Protein AF-0000000079573459 (afdb_homodimer)

Structure (mmCIF, N/CA/C/O backbone):
data_AF-0000000079573459-model_v1
#
loop_
_entity.id
_entity.type
_entity.pdbx_description
1 polymer 'TetR family transcriptional regulator'
#
loop_
_atom_site.group_PDB
_atom_site.id
_atom_site.type_symbol
_atom_site.label_atom_id
_atom_site.label_alt_id
_atom_site.label_comp_id
_atom_site.label_asym_id
_atom_site.label_entity_id
_atom_site.label_seq_id
_atom_site.pdbx_PDB_ins_code
_atom_site.Cartn_x
_atom_site.Cartn_y
_atom_site.Cartn_z
_atom_site.occupancy
_atom_site.B_iso_or_equiv
_atom_site.auth_seq_id
_atom_site.auth_comp_id
_atom_site.auth_asym_i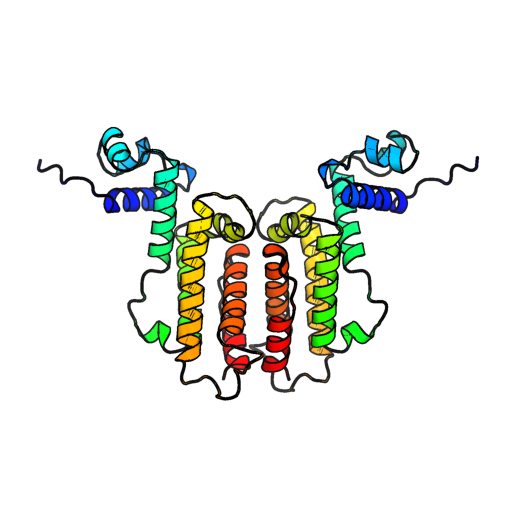d
_atom_site.auth_atom_id
_atom_site.pdbx_PDB_model_num
ATOM 1 N N . MET A 1 1 ? 46.469 23.203 9.352 1 36.47 1 MET A N 1
ATOM 2 C CA . MET A 1 1 ? 45.219 22.469 9.469 1 36.47 1 MET A CA 1
ATOM 3 C C . MET A 1 1 ? 44.562 22.281 8.102 1 36.47 1 MET A C 1
ATOM 5 O O . MET A 1 1 ? 44.125 23.25 7.488 1 36.47 1 MET A O 1
ATOM 9 N N . ASN A 1 2 ? 45.031 21.531 7.156 1 40.34 2 ASN A N 1
ATOM 10 C CA . ASN A 1 2 ? 44.562 21.297 5.793 1 40.34 2 ASN A CA 1
ATOM 11 C C . ASN A 1 2 ? 43.062 21.094 5.734 1 40.34 2 ASN A C 1
ATOM 13 O O . ASN A 1 2 ? 42.562 20.078 6.223 1 40.34 2 ASN A O 1
ATOM 17 N N . HIS A 1 3 ? 42.125 21.922 6.125 1 48.84 3 HIS A N 1
ATOM 18 C CA . HIS A 1 3 ? 40.688 21.938 6.188 1 48.84 3 HIS A CA 1
ATOM 19 C C . HIS A 1 3 ? 40.062 21.219 4.988 1 48.84 3 HIS A C 1
ATOM 21 O O . HIS A 1 3 ? 40.156 21.703 3.857 1 48.84 3 HIS A O 1
ATOM 27 N N . LEU A 1 4 ? 40.281 20.016 4.73 1 55.62 4 LEU A N 1
ATOM 28 C CA . LEU A 1 4 ? 39.812 19.188 3.613 1 55.62 4 LEU A CA 1
ATOM 29 C C . LEU A 1 4 ? 38.406 19.547 3.213 1 55.62 4 LEU A C 1
ATOM 31 O O . LEU A 1 4 ? 37.531 19.75 4.074 1 55.62 4 LEU A O 1
ATOM 35 N N . ALA A 1 5 ? 38.219 20.312 2.059 1 73.31 5 ALA A N 1
ATOM 36 C CA . ALA A 1 5 ? 36.969 20.828 1.439 1 73.31 5 ALA A CA 1
ATOM 37 C C . ALA A 1 5 ? 35.844 19.812 1.566 1 73.31 5 ALA A C 1
ATOM 39 O O . ALA A 1 5 ? 36.031 18.625 1.351 1 73.31 5 ALA A O 1
ATOM 40 N N . THR A 1 6 ? 34.844 20.188 2.371 1 87.19 6 THR A N 1
ATOM 41 C CA . THR A 1 6 ? 33.625 19.375 2.463 1 87.19 6 THR A CA 1
ATOM 42 C C . THR A 1 6 ? 33.094 19.031 1.073 1 87.19 6 THR A C 1
ATOM 44 O O . THR A 1 6 ? 33.25 19.828 0.138 1 87.19 6 THR A O 1
ATOM 47 N N . SER A 1 7 ? 32.812 17.859 0.933 1 93.94 7 SER A N 1
ATOM 48 C CA . SER A 1 7 ? 32.188 17.422 -0.319 1 93.94 7 SER A CA 1
ATOM 49 C C . SER A 1 7 ? 30.672 17.25 -0.172 1 93.94 7 SER A C 1
ATOM 51 O O . SER A 1 7 ? 30.156 17.281 0.943 1 93.94 7 SER A O 1
ATOM 53 N N . LYS A 1 8 ? 30.078 17.125 -1.318 1 95.88 8 LYS A N 1
ATOM 54 C CA . LYS A 1 8 ? 28.641 16.859 -1.312 1 95.88 8 LYS A CA 1
ATOM 55 C C . LYS A 1 8 ? 28.344 15.562 -0.561 1 95.88 8 LYS A C 1
ATOM 57 O O . LYS A 1 8 ? 27.359 15.492 0.189 1 95.88 8 LYS A O 1
ATOM 62 N N . GLU A 1 9 ? 29.188 14.602 -0.739 1 96 9 GLU A N 1
ATOM 63 C CA . GLU A 1 9 ? 28.984 13.32 -0.071 1 96 9 GLU A CA 1
ATOM 64 C C . GLU A 1 9 ? 29.156 13.453 1.44 1 96 9 GLU A C 1
ATOM 66 O O . GLU A 1 9 ? 28.438 12.805 2.209 1 96 9 GLU A O 1
ATOM 71 N N . ASP A 1 10 ? 30 14.281 1.871 1 97 10 ASP A N 1
ATOM 72 C CA . ASP A 1 10 ? 30.172 14.523 3.301 1 97 10 ASP A CA 1
ATOM 73 C C . ASP A 1 10 ? 28.906 15.117 3.908 1 97 10 ASP A C 1
ATOM 75 O O . ASP A 1 10 ? 28.5 14.734 5.008 1 97 10 ASP A O 1
ATOM 79 N N . ILE A 1 11 ? 28.375 16 3.154 1 97.94 11 ILE A N 1
ATOM 80 C CA . ILE A 1 11 ? 27.172 16.688 3.607 1 97.94 11 ILE A CA 1
ATOM 81 C C . ILE A 1 11 ? 26.016 15.688 3.705 1 97.94 11 ILE A C 1
ATOM 83 O O . ILE A 1 11 ? 25.297 15.672 4.703 1 97.94 11 ILE A O 1
ATOM 87 N N . LEU A 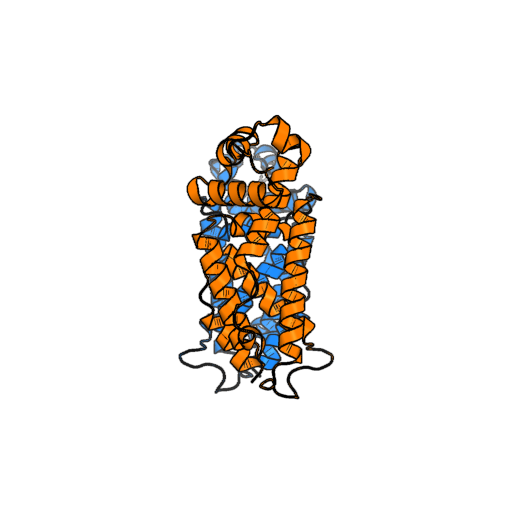1 12 ? 25.953 14.844 2.77 1 97.5 12 LEU A N 1
ATOM 88 C CA . LEU A 1 12 ? 24.875 13.852 2.75 1 97.5 12 LEU A CA 1
ATOM 89 C C . LEU A 1 12 ? 25.078 12.82 3.852 1 97.5 12 LEU A C 1
ATOM 91 O O . LEU A 1 12 ? 24.109 12.414 4.508 1 97.5 12 LEU A O 1
ATOM 95 N N . ALA A 1 13 ? 26.312 12.43 4.062 1 97.62 13 ALA A N 1
ATOM 96 C CA . ALA A 1 13 ? 26.609 11.484 5.137 1 97.62 13 ALA A CA 1
ATOM 97 C C . ALA A 1 13 ? 26.25 12.07 6.496 1 97.62 13 ALA A C 1
ATOM 99 O O . ALA A 1 13 ? 25.656 11.391 7.336 1 97.62 13 ALA A O 1
ATOM 100 N N . ALA A 1 14 ? 26.578 13.32 6.629 1 98.06 14 ALA A N 1
ATOM 101 C CA . ALA A 1 14 ? 26.234 14.008 7.867 1 98.06 14 ALA A CA 1
ATOM 102 C C . ALA A 1 14 ? 24.719 14.078 8.062 1 98.06 14 ALA A C 1
ATOM 104 O O . ALA A 1 14 ? 24.219 13.867 9.172 1 98.06 14 ALA A O 1
ATOM 105 N N . SER A 1 15 ? 24.062 14.375 7.012 1 97.88 15 SER A N 1
ATOM 106 C CA . SER A 1 15 ? 22.609 14.445 7.059 1 97.88 15 SER A CA 1
ATOM 107 C C . SER A 1 15 ? 22 13.102 7.438 1 97.88 15 SER A C 1
ATOM 109 O O . SER A 1 15 ? 21.109 13.039 8.297 1 97.88 15 SER A O 1
ATOM 111 N N . ARG A 1 16 ? 22.438 12.016 6.832 1 97.31 16 ARG A N 1
ATOM 112 C CA . ARG A 1 16 ? 21.953 10.68 7.148 1 97.31 16 ARG A CA 1
ATOM 113 C C . ARG A 1 16 ? 22.219 10.328 8.609 1 97.31 16 ARG A C 1
ATOM 115 O O . ARG A 1 16 ? 21.359 9.773 9.289 1 97.31 16 ARG A O 1
ATOM 122 N N . ASP A 1 17 ? 23.375 10.719 9.07 1 97.62 17 ASP A N 1
ATOM 123 C CA . ASP A 1 17 ? 23.75 10.438 10.461 1 97.62 17 ASP A CA 1
ATOM 124 C C . ASP A 1 17 ? 22.828 11.164 11.43 1 97.62 17 ASP A C 1
ATOM 126 O O . ASP A 1 17 ? 22.406 10.586 12.438 1 97.62 17 ASP A O 1
ATOM 130 N N . LEU A 1 18 ? 22.578 12.398 11.109 1 97.5 18 LEU A N 1
ATOM 131 C CA . LEU A 1 18 ? 21.672 13.18 11.945 1 97.5 18 LEU A CA 1
ATOM 132 C C . LEU A 1 18 ? 20.297 12.516 12.023 1 97.5 18 LEU A C 1
ATOM 134 O O . LEU A 1 18 ? 19.703 12.445 13.094 1 97.5 18 LEU A O 1
ATOM 138 N N . ILE A 1 19 ? 19.875 11.984 10.961 1 95.88 19 ILE A N 1
ATOM 139 C CA . ILE A 1 19 ? 18.562 11.352 10.914 1 95.88 19 ILE A CA 1
ATOM 140 C C . ILE A 1 19 ? 18.594 10.039 11.695 1 95.88 19 ILE A C 1
ATOM 142 O O . ILE A 1 19 ? 17.672 9.75 12.469 1 95.88 19 ILE A O 1
ATOM 146 N N . LYS A 1 20 ? 19.641 9.281 11.531 1 96.31 20 LYS A N 1
ATOM 147 C CA . LYS A 1 20 ? 19.781 8.016 12.242 1 96.31 20 LYS A CA 1
ATOM 148 C C . LYS A 1 20 ? 19.75 8.219 13.75 1 96.31 20 LYS A C 1
ATOM 150 O O . LYS A 1 20 ? 19.141 7.438 14.477 1 96.31 20 LYS A O 1
ATOM 155 N N . GLU A 1 21 ? 20.312 9.32 14.117 1 95.69 21 GLU A N 1
ATOM 156 C CA . GLU A 1 21 ? 20.547 9.555 15.539 1 95.69 21 GLU A CA 1
ATOM 157 C C . GLU A 1 21 ? 19.359 10.266 16.188 1 95.69 21 GLU A C 1
ATOM 159 O O . GLU A 1 21 ? 19 9.977 17.328 1 95.69 21 GLU A O 1
ATOM 164 N N . ASN A 1 22 ? 18.734 11.266 15.367 1 94.38 22 ASN A N 1
ATOM 165 C CA . ASN A 1 22 ? 17.797 12.164 16.047 1 94.38 22 ASN A CA 1
ATOM 166 C C . ASN A 1 22 ? 16.5 12.32 15.242 1 94.38 22 ASN A C 1
ATOM 168 O O . ASN A 1 22 ? 15.648 13.133 15.594 1 94.38 22 ASN A O 1
ATOM 172 N N . GLY A 1 23 ? 16.453 11.594 14.211 1 91.88 23 GLY A N 1
ATOM 173 C CA . GLY A 1 23 ? 15.234 11.672 13.422 1 91.88 23 GLY A CA 1
ATOM 174 C C . GLY A 1 23 ? 15.266 12.781 12.391 1 91.88 23 GLY A C 1
ATOM 175 O O . GLY A 1 23 ? 16.25 13.508 12.273 1 91.88 23 GLY A O 1
ATOM 176 N N . TRP A 1 24 ? 14.18 12.969 11.711 1 87.94 24 TRP A N 1
ATOM 177 C CA . TRP A 1 24 ? 14.086 13.844 10.547 1 87.94 24 TRP A CA 1
ATOM 178 C C . TRP A 1 24 ? 14.188 15.312 10.953 1 87.94 24 TRP A C 1
ATOM 180 O O . TRP A 1 24 ? 14.719 16.141 10.203 1 87.94 24 TRP A O 1
ATOM 190 N N . ALA A 1 25 ? 13.695 15.602 12.047 1 89 25 ALA A N 1
ATOM 191 C CA . ALA A 1 25 ? 13.648 16.984 12.5 1 89 25 ALA A CA 1
ATOM 192 C C . ALA A 1 25 ? 15.047 17.516 12.82 1 89 25 ALA A C 1
ATOM 194 O O . ALA A 1 25 ? 15.25 18.719 12.953 1 89 25 ALA A O 1
ATOM 195 N N . ALA A 1 26 ? 15.938 16.656 12.844 1 93.88 26 ALA A N 1
ATOM 196 C CA . ALA A 1 26 ? 17.281 17.016 13.258 1 93.88 26 ALA A CA 1
ATOM 197 C C . ALA A 1 26 ? 18.062 17.656 12.102 1 93.88 26 ALA A C 1
ATOM 199 O O . ALA A 1 26 ? 19.109 18.25 12.312 1 93.88 26 ALA A O 1
ATOM 200 N N . VAL A 1 27 ? 17.547 17.5 10.922 1 95.44 27 VAL A N 1
ATOM 201 C CA . VAL A 1 27 ? 18.297 17.984 9.766 1 95.44 27 VAL A CA 1
ATOM 202 C C . VAL A 1 27 ? 17.984 19.469 9.547 1 95.44 27 VAL A C 1
ATOM 204 O O . VAL A 1 27 ? 16.828 19.844 9.328 1 95.44 27 VAL A O 1
ATOM 207 N N . SER A 1 28 ? 18.953 20.266 9.648 1 96.69 28 SER A N 1
ATOM 208 C CA . SER A 1 28 ? 18.969 21.688 9.312 1 96.69 28 SER A CA 1
ATOM 209 C C . SER A 1 28 ? 20.312 22.109 8.734 1 96.69 28 SER A C 1
ATOM 211 O O . SER A 1 28 ? 21.312 21.406 8.891 1 96.69 28 SER A O 1
ATOM 213 N N . ILE A 1 29 ? 20.234 23.219 8.086 1 97.38 29 ILE A N 1
ATOM 214 C CA . ILE A 1 29 ? 21.484 23.719 7.508 1 97.38 29 ILE A CA 1
ATOM 215 C C . ILE A 1 29 ? 22.516 23.922 8.609 1 97.38 29 ILE A C 1
ATOM 217 O O . ILE A 1 29 ? 23.656 23.484 8.477 1 97.38 29 ILE A O 1
ATOM 221 N N . ARG A 1 30 ? 22.109 24.469 9.719 1 97.31 30 ARG A N 1
ATOM 222 C CA . ARG A 1 30 ? 23.031 24.734 10.828 1 97.31 30 ARG A CA 1
ATOM 223 C C . ARG A 1 30 ? 23.547 23.422 11.43 1 97.31 30 ARG A C 1
ATOM 225 O O . ARG A 1 30 ? 24.734 23.297 11.703 1 97.31 30 ARG A O 1
ATOM 232 N N . ALA A 1 31 ? 22.703 22.469 11.625 1 98 31 ALA A N 1
ATOM 233 C CA . ALA A 1 31 ? 23.094 21.188 12.234 1 98 31 ALA A CA 1
ATOM 234 C C . ALA A 1 31 ? 24.062 20.422 11.336 1 98 31 ALA A C 1
ATOM 236 O O . ALA A 1 31 ? 25.047 19.859 11.82 1 98 31 ALA A O 1
ATOM 237 N N . VAL A 1 32 ? 23.766 20.438 10.055 1 98.19 32 VAL A N 1
ATOM 238 C CA . VAL A 1 32 ? 24.594 19.734 9.094 1 98.19 32 VAL A CA 1
ATOM 239 C C . VAL A 1 32 ? 25.969 20.406 9 1 98.19 32 VAL A C 1
ATOM 241 O O . VAL A 1 32 ? 27 19.734 8.984 1 98.19 32 VAL A O 1
ATOM 244 N N . ALA A 1 33 ? 25.938 21.734 8.945 1 97.81 33 ALA A N 1
ATOM 245 C CA . ALA A 1 33 ? 27.188 22.5 8.914 1 97.81 33 ALA A CA 1
ATOM 246 C C . ALA A 1 33 ? 28.047 22.172 10.125 1 97.81 33 ALA A C 1
ATOM 248 O O . ALA A 1 33 ? 29.25 21.922 9.984 1 97.81 33 ALA A O 1
ATOM 249 N N . SER A 1 34 ? 27.406 22.172 11.266 1 97.75 34 SER A N 1
ATOM 250 C CA . SER A 1 34 ? 28.109 21.859 12.508 1 97.75 34 SER A CA 1
ATOM 251 C C . SER A 1 34 ? 28.703 20.453 12.477 1 97.75 34 SER A C 1
ATOM 253 O O . SER A 1 34 ? 29.859 20.266 12.836 1 97.75 34 SER A O 1
ATOM 255 N N . ARG A 1 35 ? 27.953 19.516 11.945 1 97.06 35 ARG A N 1
ATOM 256 C CA . ARG A 1 35 ? 28.406 18.125 11.875 1 97.06 35 ARG A CA 1
ATOM 257 C C . ARG A 1 35 ? 29.594 17.984 10.93 1 97.06 35 ARG A C 1
ATOM 259 O O . ARG A 1 35 ? 30.484 17.156 11.164 1 97.06 35 ARG A O 1
ATOM 266 N N . CYS A 1 36 ? 29.594 18.781 9.938 1 97.25 36 CYS A N 1
ATOM 267 C CA . CYS A 1 36 ? 30.656 18.75 8.938 1 97.25 36 CYS A CA 1
ATOM 268 C C . CYS A 1 36 ? 31.812 19.641 9.352 1 97.25 36 CYS A C 1
ATOM 270 O O . CYS A 1 36 ? 32.844 19.703 8.672 1 97.25 36 CYS A O 1
ATOM 272 N N . SER A 1 37 ? 31.609 20.484 10.422 1 97.31 37 SER A N 1
ATOM 273 C CA . SER A 1 37 ? 32.594 21.438 10.883 1 97.31 37 SER A CA 1
ATOM 274 C C . SE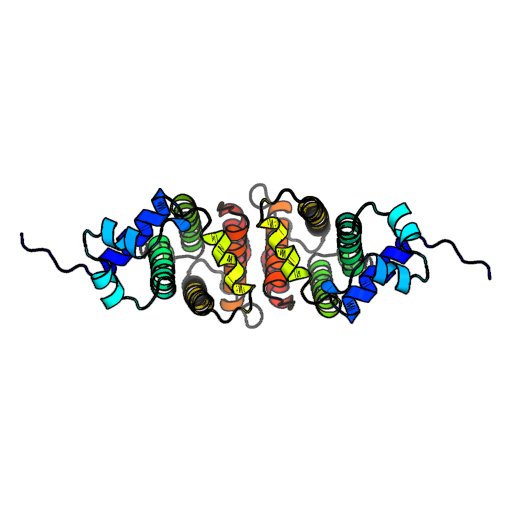R A 1 37 ? 32.906 22.484 9.82 1 97.31 37 SER A C 1
ATOM 276 O O . SER A 1 37 ? 34.062 22.797 9.531 1 97.31 37 SER A O 1
ATOM 278 N N . VAL A 1 38 ? 31.859 22.922 9.227 1 97 38 VAL A N 1
ATOM 279 C CA . VAL A 1 38 ? 31.938 24.016 8.25 1 97 38 VAL A CA 1
ATOM 280 C C . VAL A 1 38 ? 30.891 25.078 8.57 1 97 38 VAL A C 1
ATOM 282 O O . VAL A 1 38 ? 30.047 24.891 9.453 1 97 38 VAL A O 1
ATOM 285 N N . SER A 1 39 ? 30.969 26.203 7.879 1 96.12 39 SER A N 1
ATOM 286 C CA . SER A 1 39 ? 30 27.266 8.062 1 96.12 39 SER A CA 1
ATOM 287 C C . SER A 1 39 ? 28.703 26.953 7.32 1 96.12 39 SER A C 1
ATOM 289 O O . SER A 1 39 ? 28.703 26.188 6.352 1 96.12 39 SER A O 1
ATOM 291 N N . ALA A 1 40 ? 27.641 27.547 7.738 1 96.12 40 ALA A N 1
ATOM 292 C CA . ALA A 1 40 ? 26.375 27.422 7.02 1 96.12 40 ALA A CA 1
ATOM 293 C C . ALA A 1 40 ? 26.516 27.875 5.574 1 96.12 40 ALA A C 1
ATOM 295 O O . ALA A 1 40 ? 25.875 27.328 4.672 1 96.12 40 ALA A O 1
ATOM 296 N N . GLY A 1 41 ? 27.297 28.938 5.406 1 95.75 41 GLY A N 1
ATOM 297 C CA . GLY A 1 41 ? 27.547 29.453 4.07 1 95.75 41 GLY A CA 1
ATOM 298 C C . GLY A 1 41 ? 28.109 28.406 3.123 1 95.75 41 GLY A C 1
ATOM 299 O O . GLY A 1 41 ? 27.734 28.375 1.947 1 95.75 41 GLY A O 1
ATOM 300 N N . THR A 1 42 ? 28.922 27.594 3.656 1 96.06 42 THR A N 1
ATOM 301 C CA . THR A 1 42 ? 29.5 26.516 2.869 1 96.06 42 THR A CA 1
ATOM 302 C C . THR A 1 42 ? 28.422 25.547 2.377 1 96.06 42 THR A C 1
ATOM 304 O O . THR A 1 42 ? 28.453 25.109 1.229 1 96.06 42 THR A O 1
ATOM 307 N N . ILE A 1 43 ? 27.406 25.172 3.189 1 97.5 43 ILE A N 1
ATOM 308 C CA . ILE A 1 43 ? 26.312 24.281 2.797 1 97.5 43 ILE A CA 1
ATOM 309 C C . ILE A 1 43 ? 25.5 24.938 1.692 1 97.5 43 ILE A C 1
ATOM 311 O O . ILE A 1 43 ? 25.078 24.281 0.739 1 97.5 43 ILE A O 1
ATOM 315 N N . TYR A 1 44 ? 25.375 26.234 1.762 1 96.12 44 TYR A N 1
ATOM 316 C CA . TYR A 1 44 ? 24.547 26.969 0.809 1 96.12 44 TYR A CA 1
ATOM 317 C C . TYR A 1 44 ? 25.25 27.062 -0.548 1 96.12 44 TYR A C 1
ATOM 319 O O . TYR A 1 44 ? 24.609 27.375 -1.557 1 96.12 44 TYR A O 1
ATOM 327 N N . ASN A 1 45 ? 26.547 26.859 -0.523 1 95.75 45 ASN A N 1
ATOM 328 C CA . ASN A 1 45 ? 27.234 26.734 -1.801 1 95.75 45 ASN A CA 1
ATOM 329 C C . ASN A 1 45 ? 26.75 25.516 -2.582 1 95.75 45 ASN A C 1
ATOM 331 O O . ASN A 1 45 ? 26.859 25.484 -3.809 1 95.75 45 ASN A O 1
ATOM 335 N N . TYR A 1 46 ? 26.203 24.531 -1.896 1 96.5 46 TYR A N 1
ATOM 336 C CA . TYR A 1 46 ? 25.781 23.281 -2.521 1 96.5 46 TYR A CA 1
ATOM 337 C C . TYR A 1 46 ? 24.266 23.219 -2.648 1 96.5 46 TYR A C 1
ATOM 339 O O . TYR A 1 46 ? 23.734 22.625 -3.59 1 96.5 46 TYR A O 1
ATOM 347 N N . TYR A 1 47 ? 23.609 23.828 -1.63 1 95.94 47 TYR A N 1
ATOM 348 C CA . TYR A 1 47 ? 22.156 23.75 -1.57 1 95.94 47 TYR A CA 1
ATOM 349 C C . TYR A 1 47 ? 21.531 25.109 -1.344 1 95.94 47 TYR A C 1
ATOM 351 O O . TYR A 1 47 ? 21.891 25.812 -0.395 1 95.94 47 TYR A O 1
ATOM 359 N N . GLU A 1 48 ? 20.5 25.375 -2.131 1 94.94 48 GLU A N 1
ATOM 360 C CA . GLU A 1 48 ? 19.859 26.688 -2.076 1 94.94 48 GLU A CA 1
ATOM 361 C C . GLU A 1 48 ? 18.906 26.781 -0.896 1 94.94 48 GLU A C 1
ATOM 363 O O . GLU A 1 48 ? 18.547 27.891 -0.463 1 94.94 48 GLU A O 1
ATOM 368 N N . SER A 1 49 ? 18.422 25.578 -0.468 1 93.94 49 SER A N 1
ATOM 369 C CA . SER A 1 49 ? 17.422 25.547 0.604 1 93.94 49 SE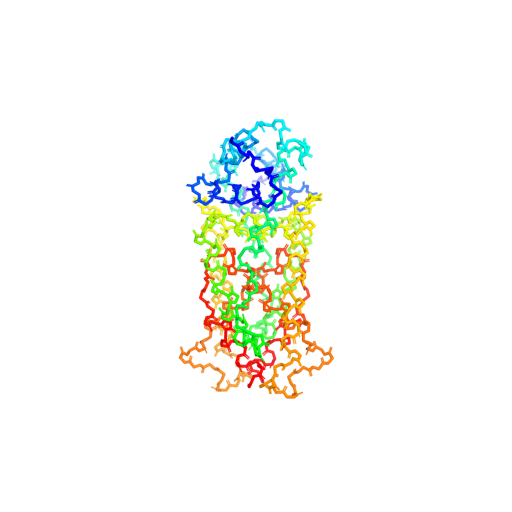R A CA 1
ATOM 370 C C . SER A 1 49 ? 17.5 24.25 1.39 1 93.94 49 SER A C 1
ATOM 372 O O . SER A 1 49 ? 18.125 23.281 0.947 1 93.94 49 SER A O 1
ATOM 374 N N . LYS A 1 50 ? 16.859 24.219 2.48 1 93.38 50 LYS A N 1
ATOM 375 C CA . LYS A 1 50 ? 16.734 22.984 3.266 1 93.38 50 LYS A CA 1
ATOM 376 C C . LYS A 1 50 ? 16 21.906 2.477 1 93.38 50 LYS A C 1
ATOM 378 O O . LYS A 1 50 ? 16.359 20.719 2.57 1 93.38 50 LYS A O 1
ATOM 383 N N . ALA A 1 51 ? 15.078 22.375 1.719 1 89.12 51 ALA A N 1
ATOM 384 C CA . ALA A 1 51 ? 14.297 21.438 0.923 1 89.12 51 ALA A CA 1
ATOM 385 C C . ALA A 1 51 ? 15.18 20.719 -0.101 1 89.12 51 ALA A C 1
ATOM 387 O O . ALA A 1 51 ? 15.047 19.516 -0.309 1 89.12 51 ALA A O 1
ATOM 388 N N . ASP A 1 52 ? 16.047 21.438 -0.632 1 90.69 52 ASP A N 1
ATOM 389 C CA . ASP A 1 52 ? 16.969 20.844 -1.599 1 90.69 52 ASP A CA 1
ATOM 390 C C . ASP A 1 52 ? 17.906 19.844 -0.93 1 90.69 52 ASP A C 1
ATOM 392 O O . ASP A 1 52 ? 18.141 18.75 -1.471 1 90.69 52 ASP A O 1
ATOM 396 N N . LEU A 1 53 ? 18.375 20.203 0.216 1 94.31 53 LEU A N 1
ATOM 397 C CA . LEU A 1 53 ? 19.234 19.312 0.991 1 94.31 53 LEU A CA 1
ATOM 398 C C . LEU A 1 53 ? 18.5 18.047 1.367 1 94.31 53 LEU A C 1
ATOM 400 O O . LEU A 1 53 ? 19.016 16.938 1.196 1 94.31 53 LEU A O 1
ATOM 404 N N . LEU A 1 54 ? 17.312 18.219 1.76 1 92.44 54 LEU A N 1
ATOM 405 C CA . LEU A 1 54 ? 16.516 17.078 2.197 1 92.44 54 LEU A CA 1
ATOM 406 C C . LEU A 1 54 ? 16.219 16.141 1.03 1 92.44 54 LEU A C 1
ATOM 408 O O . LEU A 1 54 ? 16.25 14.922 1.19 1 92.44 54 LEU A O 1
ATOM 412 N N . SER A 1 55 ? 15.945 16.719 -0.08 1 88.38 55 SER A N 1
ATOM 413 C CA . SER A 1 55 ? 15.688 15.914 -1.268 1 88.38 55 SER A CA 1
ATOM 414 C C . SER A 1 55 ? 16.875 15.023 -1.6 1 88.38 55 SER A C 1
ATOM 416 O O . SER A 1 55 ? 16.703 13.82 -1.814 1 88.38 55 SER A O 1
ATOM 418 N N . ASP A 1 56 ? 18 15.562 -1.546 1 91.62 56 ASP A N 1
ATOM 419 C CA . ASP A 1 56 ? 19.203 14.789 -1.846 1 91.62 56 ASP A CA 1
ATOM 420 C C . ASP A 1 56 ? 19.5 13.781 -0.736 1 91.62 56 ASP A C 1
ATOM 422 O O . ASP A 1 56 ? 20.016 12.695 -1.001 1 91.62 56 ASP A O 1
ATOM 426 N N . THR A 1 57 ? 19.188 14.18 0.446 1 93.38 57 THR A N 1
ATOM 427 C CA . THR A 1 57 ? 19.406 13.273 1.57 1 93.38 57 THR A CA 1
ATOM 428 C C . THR A 1 57 ? 18.516 12.039 1.449 1 93.38 57 THR A C 1
ATOM 430 O O . THR A 1 57 ? 18.953 10.914 1.682 1 93.38 57 THR A O 1
ATOM 433 N N . ILE A 1 58 ? 17.297 12.25 1.022 1 89.75 58 ILE A N 1
ATOM 434 C CA . ILE A 1 58 ? 16.359 11.156 0.83 1 89.75 58 ILE A CA 1
ATOM 435 C C . ILE A 1 58 ? 16.891 10.188 -0.222 1 89.75 58 ILE A C 1
ATOM 437 O O . ILE A 1 58 ? 16.906 8.969 -0.009 1 89.75 58 ILE A O 1
ATOM 441 N N . GLU A 1 59 ? 17.328 10.734 -1.284 1 88.25 59 GLU A N 1
ATOM 442 C CA . GLU A 1 59 ? 17.906 9.898 -2.332 1 88.25 59 GLU A CA 1
ATOM 443 C C . GLU A 1 59 ? 19.109 9.117 -1.815 1 88.25 59 GLU A C 1
ATOM 445 O O . GLU A 1 59 ? 19.281 7.938 -2.129 1 88.25 59 GLU A O 1
ATOM 450 N N . SER A 1 60 ? 19.891 9.797 -1.053 1 92.12 60 SER A N 1
ATOM 451 C CA . SER A 1 60 ? 21.078 9.18 -0.492 1 92.12 60 SER A CA 1
ATOM 452 C C . SER A 1 60 ? 20.719 8.039 0.46 1 92.12 60 SER A C 1
ATOM 454 O O . SER A 1 60 ? 21.422 7.027 0.521 1 92.12 60 SER A O 1
ATOM 456 N N . ILE A 1 61 ? 19.672 8.164 1.176 1 92.31 61 ILE A N 1
ATOM 457 C CA . ILE A 1 61 ? 19.219 7.133 2.098 1 92.31 61 ILE A CA 1
ATOM 458 C C . ILE 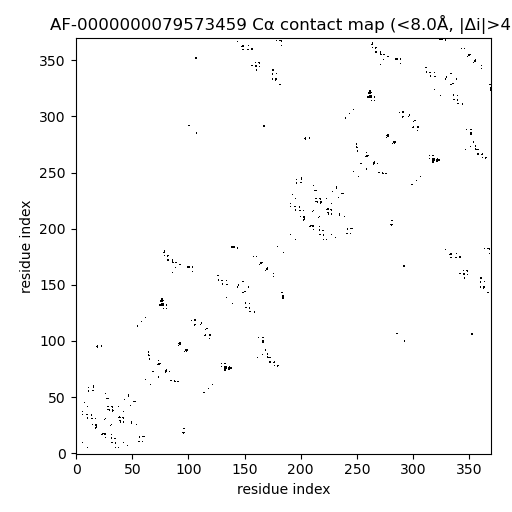A 1 61 ? 18.75 5.906 1.313 1 92.31 61 ILE A C 1
ATOM 460 O O . ILE A 1 61 ? 19.125 4.777 1.639 1 92.31 61 ILE A O 1
ATOM 464 N N . TRP A 1 62 ? 17.969 6.152 0.289 1 90.19 62 TRP A N 1
ATOM 465 C CA . TRP A 1 62 ? 17.562 5.047 -0.57 1 90.19 62 TRP A CA 1
ATOM 466 C C . TRP A 1 62 ? 18.766 4.293 -1.107 1 90.19 62 TRP A C 1
ATOM 468 O O . TRP A 1 62 ? 18.781 3.061 -1.13 1 90.19 62 TRP A O 1
ATOM 478 N N . HIS A 1 63 ? 19.703 5.066 -1.496 1 89.62 63 HIS A N 1
ATOM 479 C CA . HIS A 1 63 ? 20.922 4.461 -2.031 1 89.62 63 HIS A CA 1
ATOM 480 C C . HIS A 1 63 ? 21.641 3.633 -0.971 1 89.62 63 HIS A C 1
ATOM 482 O O . HIS A 1 63 ? 22.125 2.539 -1.258 1 89.62 63 HIS A O 1
ATOM 488 N N . GLU A 1 64 ? 21.688 4.16 0.142 1 91.75 64 GLU A N 1
ATOM 489 C CA . GLU A 1 64 ? 22.344 3.426 1.221 1 91.75 64 GLU A CA 1
ATOM 490 C C . GLU A 1 64 ? 21.609 2.123 1.525 1 91.75 64 GLU A C 1
ATOM 492 O O . GLU A 1 64 ? 22.234 1.087 1.748 1 91.75 64 GLU A O 1
ATOM 497 N N . ILE A 1 65 ? 20.344 2.205 1.572 1 91.94 65 ILE A N 1
ATOM 498 C CA . ILE A 1 65 ? 19.547 1.035 1.911 1 91.94 65 ILE A CA 1
ATOM 499 C C . ILE A 1 65 ? 19.719 -0.038 0.839 1 91.94 65 ILE A C 1
ATOM 501 O O . ILE A 1 65 ? 19.922 -1.212 1.154 1 91.94 65 ILE A O 1
ATOM 505 N N . PHE A 1 66 ? 19.656 0.365 -0.373 1 88.56 66 PHE A N 1
ATOM 506 C CA . PHE A 1 66 ? 19.688 -0.612 -1.454 1 88.56 66 PHE A CA 1
ATOM 507 C C . PHE A 1 66 ? 21.016 -0.584 -2.182 1 88.56 66 PHE A C 1
ATOM 509 O O . PHE A 1 66 ? 21.078 -0.794 -3.395 1 88.56 66 PHE A O 1
ATOM 516 N N . PHE A 1 67 ? 21.953 -0.242 -1.456 1 78.12 67 PHE A N 1
ATOM 517 C CA . PHE A 1 67 ? 23.297 -0.25 -2.047 1 78.12 67 PHE A CA 1
ATOM 518 C C . PHE A 1 67 ? 23.656 -1.646 -2.535 1 78.12 67 PHE A C 1
ATOM 520 O O . PHE A 1 67 ? 23.312 -2.643 -1.902 1 78.12 67 PHE A O 1
ATOM 527 N N . HIS A 1 68 ? 24.188 -1.759 -3.707 1 70 68 HIS A N 1
ATOM 528 C CA . HIS A 1 68 ? 24.5 -2.984 -4.426 1 70 68 HIS A CA 1
ATOM 529 C C . HIS A 1 68 ? 25.016 -4.066 -3.477 1 70 68 HIS A C 1
ATOM 531 O O . HIS A 1 68 ? 25.875 -3.803 -2.631 1 70 68 HIS A O 1
ATOM 537 N N . PRO A 1 69 ? 24.281 -5.164 -3.695 1 68.94 69 PRO A N 1
ATOM 538 C CA . PRO A 1 69 ? 24.766 -6.312 -2.92 1 68.94 69 PRO A CA 1
ATOM 539 C C . PRO A 1 69 ? 26.219 -6.664 -3.229 1 68.94 69 PRO A C 1
ATOM 541 O O . PRO A 1 69 ? 26.672 -6.453 -4.352 1 68.94 69 PRO A O 1
ATOM 544 N N . GLU A 1 70 ? 26.906 -6.922 -2.25 1 66.69 70 GLU A N 1
ATOM 545 C CA . GLU A 1 70 ? 28.281 -7.391 -2.432 1 66.69 70 GLU A C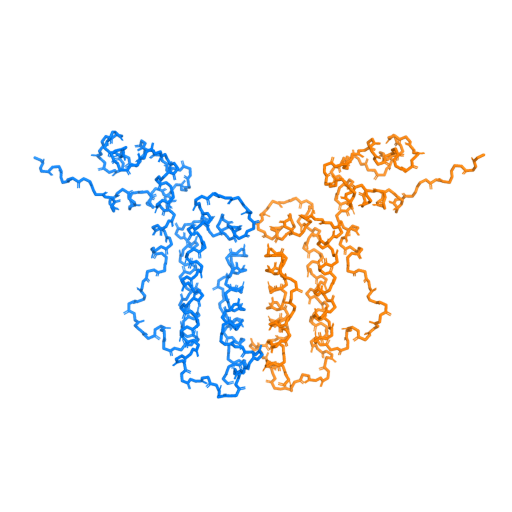A 1
ATOM 546 C C . GLU A 1 70 ? 28.312 -8.664 -3.277 1 66.69 70 GLU A C 1
ATOM 548 O O . GLU A 1 70 ? 29.312 -8.922 -3.965 1 66.69 70 GLU A O 1
ATOM 553 N N . ASP A 1 71 ? 27.25 -9.398 -3.258 1 74.62 71 ASP A N 1
ATOM 554 C CA . ASP A 1 71 ? 27.172 -10.703 -3.902 1 74.62 71 ASP A CA 1
ATOM 555 C C . ASP A 1 71 ? 26.234 -10.672 -5.113 1 74.62 71 ASP A C 1
ATOM 557 O O . ASP A 1 71 ? 25.031 -10.438 -4.973 1 74.62 71 ASP A O 1
ATOM 561 N N . GLU A 1 72 ? 26.828 -10.82 -6.238 1 76.62 72 GLU A N 1
ATOM 562 C CA . GLU A 1 72 ? 26.062 -10.844 -7.484 1 76.62 72 GLU A CA 1
ATOM 563 C C . GLU A 1 72 ? 25.047 -11.984 -7.496 1 76.62 72 GLU A C 1
ATOM 565 O O . GLU A 1 72 ? 24.109 -11.984 -8.305 1 76.62 72 GLU A O 1
ATOM 570 N N . GLN A 1 73 ? 25.219 -12.828 -6.547 1 83.19 73 GLN A N 1
ATOM 571 C CA . GLN A 1 73 ? 24.344 -13.984 -6.496 1 83.19 73 GLN A CA 1
ATOM 572 C C . GLN A 1 73 ? 22.922 -13.586 -6.094 1 83.19 73 GLN A C 1
ATOM 574 O O . GLN A 1 73 ? 21.969 -14.336 -6.324 1 83.19 73 GLN A O 1
ATOM 579 N N . VAL A 1 74 ? 22.766 -12.383 -5.629 1 87.94 74 VAL A N 1
ATOM 580 C CA . VAL A 1 74 ? 21.484 -11.875 -5.164 1 87.94 74 VAL A CA 1
ATOM 581 C C . VAL A 1 74 ? 20.516 -11.758 -6.34 1 87.94 74 VAL A C 1
ATOM 583 O O . VAL A 1 74 ? 19.312 -11.977 -6.188 1 87.94 74 VAL A O 1
ATOM 586 N N . PHE A 1 75 ? 21.109 -11.641 -7.5 1 87.75 75 PHE A N 1
ATOM 587 C CA . PHE A 1 75 ? 20.234 -11.391 -8.641 1 87.75 75 PHE A CA 1
ATOM 588 C C . PHE A 1 75 ? 20.219 -12.602 -9.578 1 87.75 75 PHE A C 1
ATOM 590 O O . PHE A 1 75 ? 19.797 -12.484 -10.734 1 87.75 75 PHE A O 1
ATOM 597 N N . HIS A 1 76 ? 20.609 -13.664 -9.016 1 91.19 76 HIS A N 1
ATOM 598 C CA . HIS A 1 76 ? 20.641 -14.891 -9.812 1 91.19 76 HIS A CA 1
ATOM 599 C C . HIS A 1 76 ? 19.234 -15.461 -9.992 1 91.19 76 HIS A C 1
ATOM 601 O O . HIS A 1 76 ? 18.938 -16.047 -11.031 1 91.19 76 HIS A O 1
ATOM 607 N N . ASP A 1 77 ? 18.484 -15.398 -8.992 1 95.5 77 ASP A N 1
ATOM 608 C CA . ASP A 1 77 ? 17.109 -15.875 -9.078 1 95.5 77 ASP A CA 1
ATOM 609 C C . ASP A 1 77 ? 16.172 -15 -8.242 1 95.5 77 ASP A C 1
ATOM 611 O O . ASP A 1 77 ? 16.625 -14.219 -7.402 1 95.5 77 ASP A O 1
ATOM 615 N N . VAL A 1 78 ? 14.922 -15.133 -8.445 1 97.12 78 VAL A N 1
ATOM 616 C CA . VAL A 1 78 ? 13.914 -14.242 -7.871 1 97.12 78 VAL A CA 1
ATOM 617 C C . VAL A 1 78 ? 13.867 -14.43 -6.355 1 97.12 78 VAL A C 1
ATOM 619 O O . VAL A 1 78 ? 13.758 -13.461 -5.605 1 97.12 78 VAL A O 1
ATOM 622 N N . GLU A 1 79 ? 13.992 -15.641 -5.895 1 96.81 79 GLU A N 1
ATOM 623 C CA . GLU A 1 79 ? 13.945 -15.922 -4.465 1 96.81 79 GLU A CA 1
ATOM 624 C C . GLU A 1 79 ? 15.047 -15.188 -3.715 1 96.81 79 GLU A C 1
ATOM 626 O O . GLU A 1 79 ? 14.797 -14.555 -2.684 1 96.81 79 GLU A O 1
ATOM 631 N N . SER A 1 80 ? 16.266 -15.234 -4.238 1 95.44 80 SER A N 1
ATOM 632 C CA . SER A 1 80 ? 17.406 -14.555 -3.629 1 95.44 80 SER A CA 1
ATOM 633 C C . SER A 1 80 ? 17.234 -13.047 -3.66 1 95.44 80 SER A C 1
ATOM 635 O O . SER A 1 80 ? 17.547 -12.359 -2.688 1 95.44 80 SER A O 1
ATOM 637 N N . CYS A 1 81 ? 16.734 -12.602 -4.727 1 95.31 81 CYS A N 1
ATOM 638 C CA . CYS A 1 81 ? 16.516 -11.164 -4.883 1 95.31 81 CYS A CA 1
ATOM 639 C C . CYS A 1 81 ? 15.5 -10.656 -3.869 1 95.31 81 CYS A C 1
ATOM 641 O O . CYS A 1 81 ? 15.734 -9.656 -3.195 1 95.31 81 CYS A O 1
ATOM 643 N N . ILE A 1 82 ? 14.391 -11.367 -3.738 1 96.81 82 ILE A N 1
ATOM 644 C CA . ILE A 1 82 ? 13.336 -11 -2.803 1 96.81 82 ILE A CA 1
ATOM 645 C C . ILE A 1 82 ? 13.867 -11.047 -1.374 1 96.81 82 ILE A C 1
ATOM 647 O O . ILE A 1 82 ? 13.633 -10.125 -0.584 1 96.81 82 ILE A O 1
ATOM 651 N N . SER A 1 83 ? 14.586 -12.078 -1.034 1 95.94 83 SER A N 1
ATOM 652 C CA . SER A 1 83 ? 15.18 -12.188 0.296 1 95.94 83 SER A CA 1
ATOM 653 C C . SER A 1 83 ? 16.078 -11 0.604 1 95.94 83 SER A C 1
ATOM 655 O O . SER A 1 83 ? 16.016 -10.43 1.695 1 95.94 83 SER A O 1
ATOM 657 N N . TRP A 1 84 ? 16.844 -10.672 -0.352 1 95 84 TRP A N 1
ATOM 658 C CA . TRP A 1 84 ? 17.75 -9.539 -0.191 1 95 84 TRP A CA 1
ATOM 659 C C . TRP A 1 84 ? 16.969 -8.242 -0.007 1 95 84 TRP A C 1
ATOM 661 O O . TRP A 1 84 ? 17.281 -7.449 0.888 1 95 84 TRP A O 1
ATOM 671 N N . ILE A 1 85 ? 16.016 -8.008 -0.828 1 94.94 85 ILE A N 1
ATOM 672 C CA . ILE A 1 85 ? 15.211 -6.785 -0.764 1 94.94 85 ILE A CA 1
ATOM 673 C C . ILE A 1 85 ? 14.594 -6.645 0.625 1 94.94 85 ILE A C 1
ATOM 675 O O . ILE A 1 85 ? 14.68 -5.582 1.246 1 94.94 85 ILE A O 1
ATOM 679 N N . TYR A 1 86 ? 14.023 -7.672 1.135 1 96.44 86 TYR A N 1
ATOM 680 C CA . TYR A 1 86 ? 13.344 -7.605 2.424 1 96.44 86 TYR A CA 1
ATOM 681 C C . TYR A 1 86 ? 14.344 -7.414 3.559 1 96.44 86 TYR A C 1
ATOM 683 O O . TYR A 1 86 ? 14.047 -6.746 4.551 1 96.44 86 TYR A O 1
ATOM 691 N N . GLU A 1 87 ? 15.461 -7.996 3.406 1 95.62 87 GLU A N 1
ATOM 692 C CA . GLU A 1 87 ? 16.531 -7.754 4.379 1 95.62 87 GLU A CA 1
ATOM 693 C C . GLU A 1 87 ? 16.938 -6.285 4.387 1 95.62 87 GLU A C 1
ATOM 695 O O . GLU A 1 87 ? 17.156 -5.699 5.453 1 95.62 87 GLU A O 1
ATOM 700 N N . ARG A 1 88 ? 17.031 -5.734 3.246 1 94.56 88 ARG A N 1
ATOM 701 C CA . ARG A 1 88 ? 17.422 -4.332 3.123 1 94.56 88 ARG A CA 1
ATOM 702 C C . ARG A 1 88 ? 16.328 -3.414 3.652 1 94.56 88 ARG A C 1
ATOM 704 O O . ARG A 1 88 ? 16.609 -2.385 4.266 1 94.56 88 ARG A O 1
ATOM 711 N N . LEU A 1 89 ? 15.156 -3.771 3.395 1 94.75 89 LEU A N 1
ATOM 712 C CA . LEU A 1 89 ? 14.039 -3.006 3.945 1 94.75 89 LEU A CA 1
ATOM 713 C C . LEU A 1 89 ? 14.078 -3.008 5.469 1 94.75 89 LEU A C 1
ATOM 715 O O . LEU A 1 89 ? 13.875 -1.969 6.102 1 94.75 89 LEU A O 1
ATOM 719 N N . GLU A 1 90 ? 14.297 -4.164 6.012 1 96.56 90 GLU A N 1
ATOM 720 C CA . GLU A 1 90 ? 14.391 -4.266 7.465 1 96.56 90 GLU A CA 1
ATOM 721 C C . GLU A 1 90 ? 15.531 -3.414 8.008 1 96.56 90 GLU A C 1
ATOM 723 O O . GLU A 1 90 ? 15.359 -2.689 8.992 1 96.56 90 GLU A O 1
ATOM 728 N N . TYR A 1 91 ? 16.641 -3.518 7.375 1 95.75 91 TYR A N 1
ATOM 729 C CA . TYR A 1 91 ? 17.781 -2.689 7.727 1 95.75 91 TYR A CA 1
ATOM 730 C C . TYR A 1 91 ? 17.422 -1.21 7.684 1 95.75 91 TYR A C 1
ATOM 732 O O . TYR A 1 91 ? 17.703 -0.47 8.633 1 95.75 91 TYR A O 1
ATOM 740 N N . GLY A 1 92 ? 16.859 -0.815 6.543 1 95.12 92 GLY A N 1
ATOM 741 C CA . GLY A 1 92 ? 16.469 0.579 6.379 1 95.12 92 GLY A CA 1
ATOM 742 C C . GLY A 1 92 ? 15.508 1.062 7.445 1 95.12 92 GLY A C 1
ATOM 743 O O . GLY A 1 92 ? 15.656 2.172 7.965 1 95.12 92 GLY A O 1
ATOM 744 N N . ASN A 1 93 ? 14.531 0.207 7.727 1 94.69 93 ASN A N 1
ATOM 745 C CA . ASN A 1 93 ? 13.562 0.565 8.758 1 94.69 93 ASN A CA 1
ATOM 746 C C . ASN A 1 93 ? 14.242 0.731 10.117 1 94.69 93 ASN A C 1
ATOM 748 O O . ASN A 1 93 ? 13.852 1.593 10.914 1 94.69 93 ASN A O 1
ATOM 752 N N . ARG A 1 94 ? 15.18 -0.072 10.406 1 95.12 94 ARG A N 1
ATOM 753 C CA . ARG A 1 94 ? 15.914 -0.003 11.664 1 95.12 94 ARG A CA 1
ATOM 754 C C . ARG A 1 94 ? 16.781 1.246 11.727 1 95.12 94 ARG A C 1
ATOM 756 O O . ARG A 1 94 ? 16.828 1.928 12.75 1 95.12 94 ARG A O 1
ATOM 763 N N . GLN A 1 95 ? 17.422 1.57 10.656 1 95.25 95 GLN A N 1
ATOM 764 C CA . GLN A 1 95 ? 18.375 2.672 10.625 1 95.25 95 GLN A CA 1
ATOM 765 C C . GLN A 1 95 ? 17.656 4.016 10.492 1 95.25 95 GLN A C 1
ATOM 767 O O . GLN A 1 95 ? 18.125 5.027 11.008 1 95.25 95 GLN A O 1
ATOM 772 N N . PHE A 1 96 ? 16.625 3.994 9.797 1 94.25 96 PHE A N 1
ATOM 773 C CA . PHE A 1 96 ? 15.875 5.215 9.508 1 94.25 96 PHE A CA 1
ATOM 774 C C . PHE A 1 96 ? 14.398 5.043 9.844 1 94.25 96 PHE A C 1
ATOM 776 O O . PHE A 1 96 ? 13.547 5.082 8.953 1 94.25 96 PHE A O 1
ATOM 783 N N . PRO A 1 97 ? 14.117 5.074 11.094 1 90.69 97 PRO A N 1
ATOM 784 C CA . PRO A 1 97 ? 12.727 4.871 11.492 1 90.69 97 PRO A CA 1
ATOM 785 C C . PRO A 1 97 ? 11.781 5.93 10.922 1 90.69 97 PRO A C 1
ATOM 787 O O . PRO A 1 97 ? 12.102 7.117 10.938 1 90.69 97 PRO A O 1
ATOM 790 N N . GLY A 1 98 ? 10.672 5.418 10.328 1 84.56 98 GLY A N 1
ATOM 791 C CA . GLY A 1 98 ? 9.664 6.32 9.797 1 84.56 98 GLY A CA 1
ATOM 792 C C . GLY A 1 98 ? 9.906 6.691 8.344 1 84.56 98 GLY A C 1
ATOM 793 O O . GLY A 1 98 ? 9.047 7.309 7.703 1 84.56 98 GLY A O 1
ATOM 794 N N . PHE A 1 99 ? 11.07 6.254 7.863 1 87.88 99 PHE A N 1
ATOM 795 C CA . PHE A 1 99 ? 11.438 6.629 6.504 1 87.88 99 PHE A CA 1
ATOM 796 C C . PHE A 1 99 ? 10.438 6.062 5.5 1 87.88 99 PHE A C 1
ATOM 798 O O . PHE A 1 99 ? 9.906 6.801 4.668 1 87.88 99 PHE A O 1
ATOM 805 N N . PHE A 1 100 ? 10.086 4.746 5.629 1 85.19 100 PHE A N 1
ATOM 806 C CA . PHE A 1 100 ? 9.25 4.086 4.637 1 85.19 100 PHE A CA 1
ATOM 807 C C . PHE A 1 100 ? 7.797 4.531 4.777 1 85.19 100 PHE A C 1
ATOM 809 O O . PHE A 1 100 ? 7.082 4.668 3.781 1 85.19 100 PHE A O 1
ATOM 816 N N . SER A 1 101 ? 7.418 4.777 5.957 1 76.19 101 SER A N 1
ATOM 817 C CA . SER A 1 101 ? 6.055 5.262 6.168 1 76.19 101 SER A CA 1
ATOM 818 C C . SER A 1 101 ? 5.844 6.625 5.516 1 76.19 101 SER A C 1
ATOM 820 O O . SER A 1 101 ? 4.77 6.898 4.977 1 76.19 101 SER A O 1
ATOM 822 N N . LEU A 1 102 ? 6.852 7.406 5.508 1 72.62 102 LEU A N 1
ATOM 823 C CA . LEU A 1 102 ? 6.785 8.742 4.914 1 72.62 102 LEU A CA 1
ATOM 824 C C . LEU A 1 102 ? 6.812 8.656 3.391 1 72.62 102 LEU A C 1
ATOM 826 O O . LEU A 1 102 ? 6.195 9.484 2.711 1 72.62 102 LEU A O 1
ATOM 830 N N . HIS A 1 103 ? 7.387 7.633 2.896 1 73.12 103 HIS A N 1
ATOM 831 C CA . HIS A 1 103 ? 7.645 7.602 1.461 1 73.12 103 HIS A CA 1
ATOM 832 C C . HIS A 1 103 ? 6.789 6.551 0.769 1 73.12 103 HIS A C 1
ATOM 834 O O . HIS A 1 103 ? 6.75 6.484 -0.462 1 73.12 103 HIS A O 1
ATOM 840 N N . SER A 1 104 ? 6.195 5.652 1.552 1 62.88 104 SER A N 1
ATOM 841 C CA . SER A 1 104 ? 5.324 4.652 0.942 1 62.88 104 SER A CA 1
ATOM 842 C C . SER A 1 104 ? 4.199 5.305 0.15 1 62.88 104 SER A C 1
ATOM 844 O O . SER A 1 104 ? 3.727 4.75 -0.845 1 62.88 104 SER A O 1
ATOM 846 N N . PHE A 1 105 ? 3.861 6.605 0.68 1 54.69 105 PHE A N 1
ATOM 847 C CA . PHE A 1 105 ? 2.686 7.277 0.136 1 54.69 105 PHE A CA 1
ATOM 848 C C . PHE A 1 105 ? 3.049 8.094 -1.1 1 54.69 105 PHE A C 1
ATOM 850 O O . PHE A 1 105 ? 2.178 8.688 -1.735 1 54.69 105 PHE A O 1
ATOM 857 N N . GLY A 1 106 ? 4.328 8.352 -1.269 1 53.5 106 GLY A N 1
ATOM 858 C CA . GLY A 1 106 ? 4.641 9.141 -2.447 1 53.5 106 GLY A CA 1
ATOM 859 C C . GLY A 1 106 ? 3.824 8.75 -3.664 1 53.5 106 GLY A C 1
ATOM 860 O O . GLY A 1 106 ? 3.594 9.57 -4.555 1 53.5 106 GLY A O 1
ATOM 861 N N . PHE A 1 107 ? 3.422 7.5 -3.697 1 49.28 107 PHE A N 1
ATOM 862 C CA . PHE A 1 107 ? 2.529 7.109 -4.781 1 49.28 107 PHE A CA 1
ATOM 863 C C . PHE A 1 107 ? 1.126 7.656 -4.551 1 49.28 107 PHE A C 1
ATOM 865 O O . PHE A 1 107 ? 0.329 7.75 -5.488 1 49.28 107 PHE A O 1
ATOM 872 N N . MET A 1 108 ? 0.824 8.008 -3.309 1 47.34 108 MET A N 1
ATOM 873 C CA . MET A 1 108 ? -0.546 8.398 -2.988 1 47.34 108 MET A CA 1
ATOM 874 C C . MET A 1 108 ? -0.786 9.867 -3.33 1 47.34 108 MET A C 1
ATOM 876 O O . MET A 1 108 ? -1.893 10.242 -3.717 1 47.34 108 MET A O 1
ATOM 880 N N . ARG A 1 109 ? 0.194 10.734 -2.803 1 46.53 109 ARG A N 1
ATOM 881 C CA . ARG A 1 109 ? -0.186 12.133 -2.926 1 46.53 109 ARG A CA 1
ATOM 882 C C . ARG A 1 109 ? 0.312 12.727 -4.242 1 46.53 109 ARG A C 1
ATOM 884 O O . ARG A 1 109 ? 1.44 12.461 -4.66 1 46.53 109 ARG A O 1
ATOM 891 N N . ASP A 1 110 ? -0.648 12.914 -5.184 1 44.19 110 ASP A N 1
ATOM 892 C CA . ASP A 1 110 ? -0.417 13.734 -6.363 1 44.19 110 ASP A CA 1
ATOM 893 C C . ASP A 1 110 ? 0.538 14.891 -6.051 1 44.19 110 ASP A C 1
ATOM 895 O O . ASP A 1 110 ? 0.614 15.859 -6.801 1 44.19 110 ASP A O 1
ATOM 899 N N . GLU A 1 111 ? 0.971 15.016 -4.863 1 44.19 111 GLU A N 1
ATOM 900 C CA . GLU A 1 111 ? 1.666 16.297 -4.785 1 44.19 111 GLU A CA 1
ATOM 901 C C . GLU A 1 111 ? 2.975 16.266 -5.57 1 44.19 111 GLU A C 1
ATOM 903 O O . GLU A 1 111 ? 3.754 15.32 -5.445 1 44.19 111 GLU A O 1
ATOM 908 N N . LYS A 1 112 ? 2.922 17 -6.633 1 47.84 112 LYS A N 1
ATOM 909 C CA . LYS A 1 112 ? 3.924 17.453 -7.598 1 47.84 112 LYS A CA 1
ATOM 910 C C . LYS A 1 112 ? 5.238 17.797 -6.906 1 47.84 112 LYS A C 1
ATOM 912 O O . LYS A 1 112 ? 5.945 18.703 -7.34 1 47.84 112 LYS A O 1
ATOM 917 N N . THR A 1 113 ? 5.453 17.156 -5.773 1 52.47 113 THR A N 1
ATOM 918 C CA . THR A 1 113 ? 6.695 17.656 -5.188 1 52.47 113 THR A CA 1
ATOM 919 C C . THR A 1 113 ? 7.887 16.828 -5.676 1 52.47 113 THR A C 1
ATOM 921 O O . THR A 1 113 ? 7.723 15.711 -6.152 1 52.47 113 THR A O 1
ATOM 924 N N . SER A 1 114 ? 8.984 17.531 -5.902 1 56.84 114 SER A N 1
ATOM 925 C CA . SER A 1 114 ? 10.281 16.953 -6.254 1 56.84 114 SER A CA 1
ATOM 926 C C . SER A 1 114 ? 10.5 15.609 -5.57 1 56.84 114 SER A C 1
ATOM 928 O O . SER A 1 114 ? 11.086 14.695 -6.156 1 56.84 114 SER A O 1
ATOM 930 N N . GLY A 1 115 ? 9.922 15.453 -4.457 1 59.59 115 GLY A N 1
ATOM 931 C CA . GLY A 1 115 ? 10.047 14.211 -3.707 1 59.59 115 GLY A CA 1
ATOM 932 C C . GLY A 1 115 ? 9.359 13.039 -4.371 1 59.59 115 GLY A C 1
ATOM 933 O O . GLY A 1 115 ? 9.883 11.922 -4.375 1 59.59 115 GLY A O 1
ATOM 934 N N . LYS A 1 116 ? 8.367 13.359 -5.113 1 61.34 116 LYS A N 1
ATOM 935 C CA . LYS A 1 116 ? 7.621 12.312 -5.805 1 61.34 116 LYS A CA 1
ATOM 936 C C . LYS A 1 116 ? 8.406 11.766 -6.996 1 61.34 116 LYS A C 1
ATOM 938 O O . LYS A 1 116 ? 8.43 10.562 -7.227 1 61.34 116 LYS A O 1
ATOM 943 N N . LYS A 1 117 ? 8.938 12.68 -7.66 1 64.5 117 LYS A N 1
ATOM 944 C CA . LYS A 1 117 ? 9.703 12.273 -8.836 1 64.5 117 LYS A CA 1
ATOM 945 C C . LYS A 1 117 ? 10.859 11.352 -8.453 1 64.5 117 LYS A C 1
ATOM 947 O O . LYS A 1 117 ? 11.125 10.367 -9.148 1 64.5 117 LYS A O 1
ATOM 952 N N . ARG A 1 118 ? 11.398 11.648 -7.359 1 68 118 ARG A N 1
ATOM 953 C CA . ARG A 1 118 ? 12.531 10.844 -6.918 1 68 118 ARG A CA 1
ATOM 954 C C . ARG A 1 118 ? 12.078 9.469 -6.438 1 68 118 ARG A C 1
ATOM 956 O O . ARG A 1 118 ? 12.742 8.469 -6.703 1 68 118 ARG A O 1
ATOM 963 N N . MET A 1 119 ? 10.945 9.492 -5.824 1 70.81 119 MET A N 1
ATOM 964 C CA . MET A 1 119 ? 10.398 8.219 -5.355 1 70.81 119 MET A CA 1
ATOM 965 C C . MET A 1 119 ? 10.016 7.328 -6.531 1 70.81 119 MET A C 1
ATOM 967 O O . MET A 1 119 ? 10.289 6.125 -6.52 1 70.81 119 MET A O 1
ATOM 971 N N . MET A 1 120 ? 9.609 8.039 -7.527 1 71.62 120 MET A N 1
ATOM 972 C CA . MET A 1 120 ? 9.219 7.293 -8.719 1 71.62 120 MET A CA 1
ATOM 973 C C . MET A 1 120 ? 10.438 6.676 -9.398 1 71.62 120 MET A C 1
ATOM 975 O O . MET A 1 120 ? 10.367 5.559 -9.906 1 71.62 120 MET A O 1
ATOM 979 N N . LYS A 1 121 ? 11.469 7.398 -9.312 1 76.44 121 LYS A N 1
ATOM 980 C CA . LYS A 1 121 ? 12.695 6.895 -9.914 1 76.44 121 LYS A CA 1
ATOM 981 C C . LYS A 1 121 ? 13.203 5.66 -9.18 1 76.44 121 LYS A C 1
ATOM 983 O O . LYS A 1 121 ? 13.562 4.66 -9.805 1 76.44 121 LYS A O 1
ATOM 988 N N . THR A 1 122 ? 13.219 5.805 -7.895 1 77.38 122 THR A N 1
ATOM 989 C CA . THR A 1 122 ? 13.672 4.676 -7.086 1 77.38 122 THR A CA 1
ATOM 990 C C . THR A 1 122 ? 12.773 3.461 -7.305 1 77.38 122 THR A C 1
ATOM 992 O O . THR A 1 122 ? 13.266 2.344 -7.48 1 77.38 122 THR A O 1
ATOM 995 N N . TRP A 1 123 ? 11.539 3.674 -7.387 1 80.12 123 TRP A N 1
ATOM 996 C CA . TRP A 1 123 ? 10.57 2.602 -7.609 1 80.12 123 TRP A CA 1
ATOM 997 C C . TRP A 1 123 ? 10.758 1.975 -8.984 1 80.12 123 TRP A C 1
ATOM 999 O O . TRP A 1 123 ? 10.672 0.754 -9.133 1 80.12 123 TRP A O 1
ATOM 1009 N N . GLY A 1 124 ? 11.039 2.865 -9.906 1 83.75 124 GLY A N 1
ATOM 1010 C CA . GLY A 1 124 ? 11.328 2.375 -11.242 1 83.75 124 GLY A CA 1
ATOM 1011 C C . GLY A 1 124 ? 12.531 1.451 -11.281 1 83.75 124 GLY A C 1
ATOM 1012 O O . GLY A 1 124 ? 12.516 0.433 -11.977 1 83.75 124 GLY A O 1
ATOM 1013 N N . HIS A 1 125 ? 13.508 1.75 -10.492 1 84.5 125 HIS A N 1
ATOM 1014 C CA . HIS A 1 125 ? 14.719 0.933 -10.43 1 84.5 125 HIS A CA 1
ATOM 1015 C C . HIS A 1 125 ? 14.422 -0.439 -9.836 1 84.5 125 HIS A C 1
ATOM 1017 O O . HIS A 1 125 ? 14.906 -1.456 -10.336 1 84.5 125 HIS A O 1
ATOM 1023 N N . ILE A 1 126 ? 13.664 -0.41 -8.805 1 85.75 126 ILE A N 1
ATOM 1024 C CA . ILE A 1 126 ? 13.312 -1.671 -8.164 1 85.75 126 ILE A CA 1
ATOM 1025 C C . ILE A 1 126 ? 12.508 -2.537 -9.125 1 85.75 126 ILE A C 1
ATOM 1027 O O . ILE A 1 126 ? 12.812 -3.717 -9.312 1 85.75 126 ILE A O 1
ATOM 1031 N N . LEU A 1 127 ? 11.547 -1.9 -9.742 1 89.44 127 LEU A N 1
ATOM 1032 C CA . LEU A 1 127 ? 10.695 -2.627 -10.68 1 89.44 127 LEU A CA 1
ATOM 1033 C C . LEU A 1 127 ? 11.516 -3.189 -11.836 1 89.44 127 LEU A C 1
ATOM 1035 O O . LEU A 1 127 ? 11.359 -4.359 -12.203 1 89.44 127 LEU A O 1
ATOM 1039 N N . ASN A 1 128 ? 12.383 -2.357 -12.359 1 90.19 128 ASN A N 1
ATOM 1040 C CA . ASN A 1 128 ? 13.234 -2.801 -13.461 1 90.19 128 ASN A CA 1
ATOM 1041 C C . ASN A 1 128 ? 14.156 -3.939 -13.039 1 90.19 128 ASN A C 1
ATOM 1043 O O . ASN A 1 128 ? 14.375 -4.883 -13.797 1 90.19 128 ASN A O 1
ATOM 1047 N N . GLY A 1 129 ? 14.688 -3.812 -11.867 1 90.31 129 GLY A N 1
ATOM 1048 C CA . GLY A 1 129 ? 15.508 -4.883 -11.328 1 90.31 129 GLY A CA 1
ATOM 1049 C C . GLY A 1 129 ? 14.766 -6.195 -11.18 1 90.31 129 GLY A C 1
ATOM 1050 O O . GLY A 1 129 ? 15.281 -7.258 -11.531 1 90.31 129 GLY A O 1
ATOM 1051 N N . LEU A 1 130 ? 13.523 -6.145 -10.734 1 94.75 130 LEU A N 1
ATOM 1052 C CA . LEU A 1 130 ? 12.695 -7.336 -10.594 1 94.75 130 LEU A CA 1
ATOM 1053 C C . LEU A 1 130 ? 12.406 -7.965 -11.945 1 94.75 130 LEU A C 1
ATOM 1055 O O . LEU A 1 130 ? 12.469 -9.188 -12.102 1 94.75 130 LEU A O 1
ATOM 1059 N N . CYS A 1 131 ? 12.062 -7.117 -12.914 1 94.94 131 CYS A N 1
ATOM 1060 C CA . CYS A 1 131 ? 11.812 -7.609 -14.258 1 94.94 131 CYS A CA 1
ATOM 1061 C C . CYS A 1 131 ? 13.039 -8.336 -14.812 1 94.94 131 CYS A C 1
ATOM 1063 O O . CYS A 1 131 ? 12.906 -9.406 -15.406 1 94.94 131 CYS A O 1
ATOM 1065 N N . GLU A 1 132 ? 14.164 -7.723 -14.602 1 94.31 132 GLU A N 1
ATOM 1066 C CA . GLU A 1 132 ? 15.406 -8.305 -15.109 1 94.31 132 GLU A CA 1
ATOM 1067 C C . GLU A 1 132 ? 15.672 -9.664 -14.477 1 94.31 132 GLU A C 1
ATOM 1069 O O . GLU A 1 132 ? 16.016 -10.625 -15.172 1 94.31 132 GLU A O 1
ATOM 1074 N N . VAL A 1 133 ? 15.5 -9.789 -13.188 1 95.88 133 VAL A N 1
ATOM 1075 C CA . VAL A 1 133 ? 15.781 -11.047 -12.5 1 95.88 133 VAL A CA 1
ATOM 1076 C C . VAL A 1 133 ? 14.758 -12.102 -12.922 1 95.88 133 VAL A C 1
ATOM 1078 O O . VAL A 1 133 ? 15.109 -13.273 -13.086 1 95.88 133 VAL A O 1
ATOM 1081 N N . LEU A 1 134 ? 13.508 -11.703 -13.102 1 96.88 134 LEU A N 1
ATOM 1082 C CA . LEU A 1 134 ? 12.477 -12.625 -13.555 1 96.88 134 LEU A CA 1
ATOM 1083 C C . LEU A 1 134 ? 12.82 -13.188 -14.938 1 96.88 134 LEU A C 1
ATOM 1085 O O . LEU A 1 134 ? 12.609 -14.375 -15.195 1 96.88 134 LEU A O 1
ATOM 1089 N N . GLY A 1 135 ? 13.367 -12.375 -15.789 1 95.12 135 GLY A N 1
ATOM 1090 C CA . GLY A 1 135 ? 13.719 -12.781 -17.141 1 95.12 135 GLY A CA 1
ATOM 1091 C C . GLY A 1 135 ? 14.953 -13.664 -17.188 1 95.12 135 GLY A C 1
ATOM 1092 O O . GLY A 1 135 ? 15.117 -14.453 -18.125 1 95.12 135 GLY A O 1
ATOM 1093 N N . ASN A 1 136 ? 15.789 -13.586 -16.141 1 94.19 136 ASN A N 1
ATOM 1094 C CA . ASN A 1 136 ? 17.078 -14.273 -16.188 1 94.19 136 ASN A CA 1
ATOM 1095 C C . ASN A 1 136 ? 17.094 -15.477 -15.234 1 94.19 136 ASN A C 1
ATOM 1097 O O . ASN A 1 136 ? 18.062 -16.234 -15.219 1 94.19 136 ASN A O 1
ATOM 1101 N N . ASP A 1 137 ? 16.078 -15.648 -14.414 1 96.88 137 ASP A N 1
ATOM 1102 C CA . ASP A 1 137 ? 16.016 -16.734 -13.438 1 96.88 137 ASP A CA 1
ATOM 1103 C C . ASP A 1 137 ? 15.82 -18.078 -14.133 1 96.88 137 ASP A C 1
ATOM 1105 O O . ASP A 1 137 ? 14.766 -18.344 -14.711 1 96.88 137 ASP A O 1
ATOM 1109 N N . PRO A 1 138 ? 16.797 -18.953 -14.055 1 95.06 138 PRO A N 1
ATOM 1110 C CA . PRO A 1 138 ? 16.734 -20.219 -14.781 1 95.06 138 PRO A CA 1
ATOM 1111 C C . PRO A 1 138 ? 15.719 -21.188 -14.172 1 95.06 138 PRO A C 1
ATOM 1113 O O . PRO A 1 138 ? 15.367 -22.188 -14.805 1 95.06 138 PRO A O 1
ATOM 1116 N N . LYS A 1 139 ? 15.273 -20.938 -13 1 96.25 139 LYS A N 1
ATOM 1117 C CA . LYS A 1 139 ? 14.359 -21.844 -12.305 1 96.25 139 LYS A CA 1
ATOM 1118 C C . LYS A 1 139 ? 12.922 -21.625 -12.758 1 96.25 139 LYS A C 1
ATOM 1120 O O . LYS A 1 139 ? 12.047 -22.438 -12.461 1 96.25 139 LYS A O 1
ATOM 1125 N N . VAL A 1 140 ? 12.664 -20.531 -13.477 1 96.5 140 VAL A N 1
ATOM 1126 C CA . VAL A 1 140 ? 11.305 -20.203 -13.875 1 96.5 140 VAL A CA 1
ATOM 1127 C C . VAL A 1 140 ? 10.828 -21.172 -14.953 1 96.5 140 VAL A C 1
ATOM 1129 O O . VAL A 1 140 ? 11.508 -21.359 -15.961 1 96.5 140 VAL A O 1
ATOM 1132 N N . ARG A 1 141 ? 9.656 -21.766 -14.656 1 94.5 141 ARG A N 1
ATOM 1133 C CA . ARG A 1 141 ? 9.078 -22.656 -15.648 1 94.5 141 ARG A CA 1
ATOM 1134 C C . ARG A 1 141 ? 8.797 -21.938 -16.953 1 94.5 141 ARG A C 1
ATOM 1136 O O . ARG A 1 141 ? 8.336 -20.797 -16.953 1 94.5 141 ARG A O 1
ATOM 1143 N N . ALA A 1 142 ? 8.883 -22.594 -18.078 1 91.94 142 ALA A N 1
ATOM 1144 C CA . ALA A 1 142 ? 8.789 -22 -19.406 1 91.94 142 ALA A CA 1
ATOM 1145 C C . ALA A 1 142 ? 7.355 -21.578 -19.719 1 91.94 142 ALA A C 1
ATOM 1147 O O . ALA A 1 142 ? 7.125 -20.719 -20.562 1 91.94 142 ALA A O 1
ATOM 1148 N N . ASP A 1 143 ? 6.418 -22.109 -19 1 92.12 143 ASP A N 1
ATOM 1149 C CA . ASP A 1 143 ? 5.023 -21.906 -19.375 1 92.12 143 ASP A CA 1
ATOM 1150 C C . ASP A 1 143 ? 4.359 -20.875 -18.453 1 92.12 143 ASP A C 1
ATOM 1152 O O . ASP A 1 143 ? 3.148 -20.656 -18.531 1 92.12 143 ASP A O 1
ATOM 1156 N N . VAL A 1 144 ? 5.125 -20.297 -17.578 1 93.62 144 VAL A N 1
ATOM 1157 C CA . VAL A 1 144 ? 4.535 -19.406 -16.578 1 93.62 144 VAL A CA 1
ATOM 1158 C C . VAL A 1 144 ? 4.102 -18.094 -17.25 1 93.62 144 VAL A C 1
ATOM 1160 O O . VAL A 1 144 ? 2.961 -17.656 -17.094 1 93.62 144 VAL A O 1
ATOM 1163 N N . PHE A 1 145 ? 5 -17.484 -18.031 1 94.69 145 PHE A N 1
ATOM 1164 C CA . PHE A 1 145 ? 4.719 -16.172 -18.609 1 94.69 145 PHE A CA 1
ATOM 1165 C C . PHE A 1 145 ? 4.211 -16.297 -20.031 1 94.69 145 PHE A C 1
ATOM 1167 O O . PHE A 1 145 ? 4.672 -17.156 -20.797 1 94.69 145 PHE A O 1
ATOM 1174 N N . ASP A 1 146 ? 3.246 -15.555 -20.359 1 94.12 146 ASP A N 1
ATOM 1175 C CA . ASP A 1 146 ? 2.668 -15.453 -21.688 1 94.12 146 ASP A CA 1
ATOM 1176 C C . ASP A 1 146 ? 2.186 -14.031 -21.969 1 94.12 146 ASP A C 1
ATOM 1178 O O . ASP A 1 146 ? 2.607 -13.078 -21.312 1 94.12 146 ASP A O 1
ATOM 1182 N N . GLN A 1 147 ? 1.398 -13.797 -22.938 1 93 147 GLN A N 1
ATOM 1183 C CA . GLN A 1 147 ? 0.992 -12.461 -23.359 1 93 147 GLN A CA 1
ATOM 1184 C C . GLN A 1 147 ? 0.115 -11.797 -22.297 1 93 147 GLN A C 1
ATOM 1186 O O . GLN A 1 147 ? 0.095 -10.57 -22.188 1 93 147 GLN A O 1
ATOM 1191 N N . GLU A 1 148 ? -0.552 -12.633 -21.516 1 91.75 148 GLU A N 1
ATOM 1192 C CA . GLU A 1 148 ? -1.488 -12.102 -20.531 1 91.75 148 GLU A CA 1
ATOM 1193 C C . GLU A 1 148 ? -0.826 -11.961 -19.156 1 91.75 148 GLU A C 1
ATOM 1195 O O . GLU A 1 148 ? -1.207 -11.102 -18.359 1 91.75 148 GLU A O 1
ATOM 1200 N N . PHE A 1 149 ? 0.08 -12.875 -18.922 1 94.94 149 PHE A N 1
ATOM 1201 C CA . PHE A 1 149 ? 0.84 -12.859 -17.672 1 94.94 149 PHE A CA 1
ATOM 1202 C C . PHE A 1 149 ? 2.328 -12.672 -17.953 1 94.94 149 PHE A C 1
ATOM 1204 O O . PHE A 1 149 ? 3.078 -13.648 -18.016 1 94.94 149 PHE A O 1
ATOM 1211 N N . THR A 1 150 ? 2.729 -11.391 -18.016 1 95.88 150 THR A N 1
ATOM 1212 C CA . THR A 1 150 ? 4.098 -11.07 -18.406 1 95.88 150 THR A CA 1
ATOM 1213 C C . THR A 1 150 ? 4.996 -10.953 -17.172 1 95.88 150 THR A C 1
ATOM 1215 O O . THR A 1 150 ? 4.508 -10.859 -16.047 1 95.88 150 THR A O 1
ATOM 1218 N N . GLU A 1 151 ? 6.281 -10.906 -17.422 1 96 151 GLU A N 1
ATOM 1219 C CA . GLU A 1 151 ? 7.254 -10.648 -16.359 1 96 151 GLU A CA 1
ATOM 1220 C C . GLU A 1 151 ? 7.004 -9.305 -15.695 1 96 151 GLU A C 1
ATOM 1222 O O . GLU A 1 151 ? 7.105 -9.18 -14.477 1 96 151 GLU A O 1
ATOM 1227 N N . LYS A 1 152 ? 6.625 -8.414 -16.484 1 95.44 152 LYS A N 1
ATOM 1228 C CA . LYS A 1 152 ? 6.371 -7.066 -15.977 1 95.44 152 LYS A CA 1
ATOM 1229 C C . LYS A 1 152 ? 5.176 -7.055 -15.023 1 95.44 152 LYS A C 1
ATOM 1231 O O . LYS A 1 152 ? 5.215 -6.41 -13.977 1 95.44 152 LYS A O 1
ATOM 1236 N N . LYS A 1 153 ? 4.152 -7.77 -15.422 1 95.19 153 LYS A N 1
ATOM 1237 C CA . LYS A 1 153 ? 2.969 -7.836 -14.57 1 95.19 153 LYS A CA 1
ATOM 1238 C C . LYS A 1 153 ? 3.285 -8.516 -13.234 1 95.19 153 LYS A C 1
ATOM 1240 O O . LYS A 1 153 ? 2.826 -8.07 -12.188 1 95.19 153 LYS A O 1
ATOM 1245 N N . PHE A 1 154 ? 4.059 -9.602 -13.273 1 97.5 154 PHE A N 1
ATOM 1246 C CA . PHE A 1 154 ? 4.41 -10.281 -12.039 1 97.5 154 PHE A CA 1
ATOM 1247 C C . PHE A 1 154 ? 5.367 -9.43 -11.203 1 97.5 154 PHE A C 1
ATOM 1249 O O . PHE A 1 154 ? 5.277 -9.406 -9.977 1 97.5 154 PHE A O 1
ATOM 1256 N N . ALA A 1 155 ? 6.262 -8.672 -11.867 1 96.62 155 ALA A N 1
ATOM 1257 C CA . ALA A 1 155 ? 7.137 -7.734 -11.172 1 96.62 155 ALA A CA 1
ATOM 1258 C C . ALA A 1 155 ? 6.328 -6.668 -10.438 1 96.62 155 ALA A C 1
ATOM 1260 O O . ALA A 1 155 ? 6.66 -6.293 -9.312 1 96.62 155 ALA A O 1
ATOM 1261 N N . ASP A 1 156 ? 5.316 -6.266 -11.055 1 94.38 156 ASP A N 1
ATOM 1262 C CA . ASP A 1 156 ? 4.441 -5.27 -10.453 1 94.38 156 ASP A CA 1
ATOM 1263 C C . ASP A 1 156 ? 3.744 -5.832 -9.211 1 94.38 156 ASP A C 1
ATOM 1265 O O . ASP A 1 156 ? 3.551 -5.117 -8.227 1 94.38 156 ASP A O 1
ATOM 1269 N N . ILE A 1 157 ? 3.348 -7.039 -9.289 1 96.5 157 ILE A N 1
ATOM 1270 C CA . ILE A 1 157 ? 2.744 -7.719 -8.141 1 96.5 157 ILE A CA 1
ATOM 1271 C C . ILE A 1 157 ? 3.748 -7.789 -6.996 1 96.5 157 ILE A C 1
ATOM 1273 O O . ILE A 1 157 ? 3.438 -7.406 -5.863 1 96.5 157 ILE A O 1
ATOM 1277 N N . LEU A 1 158 ? 4.953 -8.258 -7.309 1 97 158 LEU A N 1
ATOM 1278 C CA . LEU A 1 158 ? 5.984 -8.352 -6.281 1 97 158 LEU A CA 1
ATOM 1279 C C . LEU A 1 158 ? 6.293 -6.984 -5.691 1 97 158 LEU A C 1
ATOM 1281 O O . LEU A 1 158 ? 6.457 -6.848 -4.477 1 97 158 LEU A O 1
ATOM 1285 N N . PHE A 1 159 ? 6.34 -6.023 -6.57 1 93.44 159 PHE A N 1
ATOM 1286 C CA . PHE A 1 159 ? 6.586 -4.652 -6.129 1 93.44 159 PHE A CA 1
ATOM 1287 C C . PHE A 1 159 ? 5.473 -4.176 -5.203 1 93.44 159 PHE A C 1
ATOM 1289 O O . PHE A 1 159 ? 5.734 -3.523 -4.191 1 93.44 159 PHE A O 1
ATOM 1296 N N . SER A 1 160 ? 4.258 -4.465 -5.555 1 91.88 160 SER A N 1
ATOM 1297 C CA . SER A 1 160 ? 3.119 -4.105 -4.715 1 91.88 160 SER A CA 1
ATOM 1298 C C . SER A 1 160 ? 3.236 -4.727 -3.328 1 91.88 160 SER A C 1
ATOM 1300 O O . SER A 1 160 ? 2.943 -4.078 -2.324 1 91.88 160 SER A O 1
ATOM 1302 N N . LEU A 1 161 ? 3.643 -5.895 -3.242 1 94.5 161 LEU A N 1
ATOM 1303 C CA . LEU A 1 161 ? 3.797 -6.574 -1.961 1 94.5 161 LEU A CA 1
ATOM 1304 C C . LEU A 1 161 ? 4.922 -5.945 -1.144 1 94.5 161 LEU A C 1
ATOM 1306 O O . LEU A 1 161 ? 4.824 -5.844 0.081 1 94.5 161 LEU A O 1
ATOM 1310 N N . ILE A 1 162 ? 5.926 -5.52 -1.82 1 92.88 162 ILE A N 1
ATOM 1311 C CA . ILE A 1 162 ? 7.027 -4.812 -1.17 1 92.88 162 ILE A CA 1
ATOM 1312 C C . ILE A 1 162 ? 6.516 -3.504 -0.573 1 92.88 162 ILE A C 1
ATOM 1314 O O . ILE A 1 162 ? 6.812 -3.184 0.581 1 92.88 162 ILE A O 1
ATOM 1318 N N . LEU A 1 163 ? 5.762 -2.822 -1.342 1 88.5 163 LEU A N 1
ATOM 1319 C CA . LEU A 1 163 ? 5.195 -1.56 -0.877 1 88.5 163 LEU A CA 1
ATOM 1320 C C . LEU A 1 163 ? 4.348 -1.771 0.373 1 88.5 163 LEU A C 1
ATOM 1322 O O . LEU A 1 163 ? 4.441 -0.999 1.329 1 88.5 163 LEU A O 1
ATOM 1326 N N . VAL A 1 164 ? 3.58 -2.738 0.368 1 88.19 164 VAL A N 1
ATOM 1327 C CA . VAL A 1 164 ? 2.721 -3.018 1.514 1 88.19 164 VAL A CA 1
ATOM 1328 C C . VAL A 1 164 ? 3.576 -3.357 2.73 1 88.19 164 VAL A C 1
ATOM 1330 O O . VAL A 1 164 ? 3.25 -2.971 3.855 1 88.19 164 VAL A O 1
ATOM 1333 N N . SER A 1 165 ? 4.605 -4.121 2.492 1 90.75 165 SER A N 1
ATOM 1334 C CA . SER A 1 165 ? 5.496 -4.465 3.598 1 90.75 165 SER A CA 1
ATOM 1335 C C . SER A 1 165 ? 6.082 -3.215 4.242 1 90.75 165 SER A C 1
ATOM 1337 O O . SER A 1 165 ? 6.281 -3.172 5.457 1 90.75 165 SER A O 1
ATOM 1339 N N . MET A 1 166 ? 6.355 -2.211 3.439 1 88.31 166 MET A N 1
ATOM 1340 C CA . MET A 1 166 ? 6.875 -0.943 3.947 1 88.31 166 MET A CA 1
ATOM 1341 C C . MET A 1 166 ? 5.824 -0.224 4.785 1 88.31 166 MET A C 1
ATOM 1343 O O . MET A 1 166 ? 6.125 0.275 5.871 1 88.31 166 MET A O 1
ATOM 1347 N N . ILE A 1 167 ? 4.68 -0.254 4.312 1 83.19 167 ILE A N 1
ATOM 1348 C CA . ILE A 1 167 ? 3.574 0.441 4.969 1 83.19 167 ILE A CA 1
ATOM 1349 C C . ILE A 1 167 ? 3.244 -0.247 6.289 1 83.19 167 ILE A C 1
ATOM 1351 O O . ILE A 1 167 ? 3.064 0.417 7.312 1 83.19 167 ILE A O 1
ATOM 1355 N N . ARG A 1 168 ? 3.254 -1.558 6.258 1 82.69 168 ARG A N 1
ATOM 1356 C CA . ARG A 1 168 ? 2.871 -2.324 7.438 1 82.69 168 ARG A CA 1
ATOM 1357 C C . ARG A 1 168 ? 4.066 -2.555 8.352 1 82.69 168 ARG A C 1
ATOM 1359 O O . ARG A 1 168 ? 3.92 -3.094 9.453 1 82.69 168 ARG A O 1
ATOM 1366 N N . GLN A 1 169 ? 5.207 -2.215 7.805 1 88.12 169 GLN A N 1
ATOM 1367 C CA . GLN A 1 169 ? 6.465 -2.443 8.516 1 88.12 169 GLN A CA 1
ATOM 1368 C C . GLN A 1 169 ? 6.625 -3.916 8.883 1 88.12 169 GLN A C 1
ATOM 1370 O O . GLN A 1 169 ? 6.961 -4.242 10.023 1 88.12 169 GLN A O 1
ATOM 1375 N N . ASP A 1 170 ? 6.23 -4.762 8.062 1 91.25 170 ASP A N 1
ATOM 1376 C CA . ASP A 1 170 ? 6.414 -6.211 8.141 1 91.25 170 ASP A CA 1
ATOM 1377 C C . ASP A 1 170 ? 7.395 -6.695 7.078 1 91.25 170 ASP A C 1
ATOM 1379 O O . ASP A 1 170 ? 7.082 -6.688 5.887 1 91.25 170 ASP A O 1
ATOM 1383 N N . TYR A 1 171 ? 8.523 -7.121 7.512 1 95.44 171 TYR A N 1
ATOM 1384 C CA . TYR A 1 171 ? 9.594 -7.402 6.559 1 95.44 171 TYR A CA 1
ATOM 1385 C C . TYR A 1 171 ? 9.922 -8.891 6.535 1 95.44 171 TYR A C 1
ATOM 1387 O O . TYR A 1 171 ? 11.055 -9.273 6.223 1 95.44 171 TYR A O 1
ATOM 1395 N N . ASP A 1 172 ? 8.945 -9.703 6.938 1 95.94 172 ASP A N 1
ATOM 1396 C CA . ASP A 1 172 ? 9.047 -11.148 6.75 1 95.94 172 ASP A CA 1
ATOM 1397 C C . ASP A 1 172 ? 8.75 -11.539 5.305 1 95.94 172 ASP A C 1
ATOM 1399 O O . ASP A 1 172 ? 7.613 -11.398 4.84 1 95.94 172 ASP A O 1
ATOM 1403 N N . PRO A 1 173 ? 9.734 -12.047 4.598 1 96.88 173 PRO A N 1
ATOM 1404 C CA . PRO A 1 173 ? 9.531 -12.328 3.174 1 96.88 173 PRO A CA 1
ATOM 1405 C C . PRO A 1 173 ? 8.867 -13.68 2.934 1 96.88 173 PRO A C 1
ATOM 1407 O O . PRO A 1 173 ? 8.586 -14.039 1.787 1 96.88 173 PRO A O 1
ATOM 1410 N N . SER A 1 174 ? 8.547 -14.445 3.936 1 96.44 174 SER A N 1
ATOM 1411 C CA . SER A 1 174 ? 8.164 -15.852 3.809 1 96.44 174 SER A CA 1
ATOM 1412 C C . SER A 1 174 ? 6.977 -16.016 2.867 1 96.44 174 SER A C 1
ATOM 1414 O O . SER A 1 174 ? 7.008 -16.859 1.962 1 96.44 174 SER A O 1
ATOM 1416 N N . SER A 1 175 ? 5.98 -15.25 3.037 1 95.06 175 SER A N 1
ATOM 1417 C CA . SER A 1 175 ? 4.781 -15.383 2.219 1 95.06 175 SER A CA 1
ATOM 1418 C C . SER A 1 175 ? 5.062 -15.039 0.76 1 95.06 175 SER A C 1
ATOM 1420 O O . SER A 1 175 ? 4.57 -15.711 -0.148 1 95.06 175 SER A O 1
ATOM 1422 N N . VAL A 1 176 ? 5.832 -14.039 0.554 1 97.56 176 VAL A N 1
ATOM 1423 C CA . VAL A 1 176 ? 6.172 -13.625 -0.804 1 97.56 176 VAL A CA 1
ATOM 1424 C C . VAL A 1 176 ? 7.059 -14.68 -1.46 1 97.56 176 VAL A C 1
ATOM 1426 O O . VAL A 1 176 ? 6.883 -15 -2.637 1 97.56 176 VAL A O 1
ATOM 1429 N N . LEU A 1 177 ? 7.965 -15.18 -0.694 1 97.62 177 LEU A N 1
ATOM 1430 C CA . LEU A 1 177 ? 8.836 -16.234 -1.216 1 97.62 177 LEU A CA 1
ATOM 1431 C C . LEU A 1 177 ? 8.031 -17.469 -1.6 1 97.62 177 LEU A C 1
ATOM 1433 O O . LEU A 1 177 ? 8.289 -18.078 -2.637 1 97.62 177 LEU A O 1
ATOM 1437 N N . MET A 1 178 ? 7.086 -17.797 -0.796 1 95.62 178 MET A N 1
ATOM 1438 C CA . MET A 1 178 ? 6.238 -18.938 -1.108 1 95.62 178 MET A CA 1
ATOM 1439 C C . MET A 1 178 ? 5.402 -18.672 -2.355 1 95.62 178 MET A C 1
ATOM 1441 O O . MET A 1 178 ? 5.203 -19.578 -3.176 1 95.62 178 MET A O 1
ATOM 1445 N N . LEU A 1 179 ? 4.926 -17.469 -2.475 1 96.69 179 LEU A N 1
ATOM 1446 C CA . LEU A 1 179 ? 4.199 -17.094 -3.68 1 96.69 179 LEU A CA 1
ATOM 1447 C C . LEU A 1 179 ? 5.066 -17.281 -4.922 1 96.69 179 LEU A C 1
ATOM 1449 O O . LEU A 1 179 ? 4.609 -17.844 -5.918 1 96.69 179 LEU A O 1
ATOM 1453 N N . VAL A 1 180 ? 6.285 -16.812 -4.832 1 97.44 180 VAL A N 1
ATOM 1454 C CA . VAL A 1 180 ? 7.234 -16.953 -5.934 1 97.44 180 VAL A CA 1
ATOM 1455 C C . VAL A 1 180 ? 7.426 -18.438 -6.27 1 97.44 180 VAL A C 1
ATOM 1457 O O . VAL A 1 180 ? 7.344 -18.828 -7.438 1 97.44 180 VAL A O 1
ATOM 1460 N N . LYS A 1 181 ? 7.637 -19.203 -5.301 1 95.38 181 LYS A N 1
ATOM 1461 C CA . LYS A 1 181 ? 7.887 -20.625 -5.5 1 95.38 181 LYS A CA 1
ATOM 1462 C C . LYS A 1 181 ? 6.695 -21.312 -6.164 1 95.38 181 LYS A C 1
ATOM 1464 O O . LYS A 1 181 ? 6.855 -22.062 -7.129 1 95.38 181 LYS A O 1
ATOM 1469 N N . LYS A 1 182 ? 5.523 -20.984 -5.699 1 93.31 182 LYS A N 1
ATOM 1470 C CA . LYS A 1 182 ? 4.316 -21.656 -6.168 1 93.31 182 LYS A CA 1
ATOM 1471 C C . LYS A 1 182 ? 3.908 -21.156 -7.551 1 93.31 182 LYS A C 1
ATOM 1473 O O . LYS A 1 182 ? 3.307 -21.891 -8.336 1 93.31 182 LYS A O 1
ATOM 1478 N N . THR A 1 183 ? 4.223 -19.953 -7.844 1 94.69 183 THR A N 1
ATOM 1479 C CA . THR A 1 183 ? 3.814 -19.359 -9.117 1 94.69 183 THR A CA 1
ATOM 1480 C C . THR A 1 183 ? 4.844 -19.656 -10.203 1 94.69 183 THR A C 1
ATOM 1482 O O . THR A 1 183 ? 4.48 -19.984 -11.336 1 94.69 183 THR A O 1
ATOM 1485 N N . LEU A 1 184 ? 6.094 -19.625 -9.852 1 95.25 184 LEU A N 1
ATOM 1486 C CA . LEU A 1 184 ? 7.125 -19.594 -10.883 1 95.25 184 LEU A CA 1
ATOM 1487 C C . LEU A 1 184 ? 7.762 -20.969 -11.047 1 95.25 184 LEU A C 1
ATOM 1489 O O . LEU A 1 184 ? 8.234 -21.312 -12.133 1 95.25 184 LEU A O 1
ATOM 1493 N N . TYR A 1 185 ? 7.938 -21.688 -10.008 1 93.25 185 TYR A N 1
ATOM 1494 C CA . TYR A 1 185 ? 8.773 -22.875 -10.047 1 93.25 185 TYR A CA 1
ATOM 1495 C C . TYR A 1 185 ? 7.926 -24.141 -9.977 1 93.25 185 TYR A C 1
ATOM 1497 O O . TYR A 1 185 ? 6.785 -24.109 -9.516 1 93.25 185 TYR A O 1
ATOM 1505 N N . MET B 1 1 ? -49.25 16.672 8.82 1 36.78 1 MET B N 1
ATOM 1506 C CA . MET B 1 1 ? -47.969 16.375 8.203 1 36.78 1 MET B CA 1
ATOM 1507 C C . MET B 1 1 ? -47.188 15.336 9.008 1 36.78 1 MET B C 1
ATOM 1509 O O . MET B 1 1 ? -46.812 15.578 10.148 1 36.78 1 MET B O 1
ATOM 1513 N N . ASN B 1 2 ? -47.5 14.102 9.07 1 40.47 2 ASN B N 1
ATOM 1514 C CA . ASN B 1 2 ? -46.938 13.008 9.852 1 40.47 2 ASN B CA 1
ATOM 1515 C C . ASN B 1 2 ? -45.406 13.016 9.805 1 40.47 2 ASN B C 1
ATOM 1517 O O . ASN B 1 2 ? -44.812 12.781 8.75 1 40.47 2 ASN B O 1
ATOM 1521 N N . HIS B 1 3 ? -44.594 13.969 10.203 1 49.03 3 HIS B N 1
ATOM 1522 C CA . HIS B 1 3 ? -43.156 14.203 10.234 1 49.03 3 HIS B CA 1
ATOM 1523 C C . HIS B 1 3 ? -42.406 12.914 10.516 1 49.03 3 HIS B C 1
ATOM 1525 O O . HIS B 1 3 ? -42.469 12.375 11.625 1 49.03 3 HIS B O 1
ATOM 1531 N N . LEU B 1 4 ? -42.469 11.906 9.781 1 55.31 4 LEU B N 1
ATOM 1532 C CA . LEU B 1 4 ? -41.875 10.578 9.922 1 55.31 4 LEU B CA 1
ATOM 1533 C C . LEU B 1 4 ? -40.469 10.672 10.523 1 55.31 4 LEU B C 1
ATOM 1535 O O . LEU B 1 4 ? -39.688 11.531 10.141 1 55.31 4 LEU B O 1
ATOM 1539 N N . ALA B 1 5 ? -40.281 10.312 11.867 1 73.44 5 ALA B N 1
ATOM 1540 C CA . ALA B 1 5 ? -39.094 10.32 12.719 1 73.44 5 ALA B CA 1
ATOM 1541 C C . ALA B 1 5 ? -37.844 9.883 11.938 1 73.44 5 ALA B C 1
ATOM 1543 O O . ALA B 1 5 ? -37.906 8.906 11.188 1 73.44 5 ALA B O 1
ATOM 1544 N N . THR B 1 6 ? -36.938 10.859 11.711 1 87.19 6 THR B N 1
ATOM 1545 C CA . THR B 1 6 ? -35.656 10.531 11.094 1 87.19 6 THR B CA 1
ATOM 1546 C C . THR B 1 6 ? -35 9.336 11.797 1 87.19 6 THR B C 1
ATOM 1548 O O . THR B 1 6 ? -35.156 9.148 13 1 87.19 6 THR B O 1
ATOM 1551 N N . SER B 1 7 ? -34.562 8.492 11.023 1 93.88 7 SER B N 1
ATOM 1552 C CA . SER B 1 7 ? -33.844 7.352 11.562 1 93.88 7 SER B CA 1
ATOM 1553 C C . SER B 1 7 ? -32.312 7.535 11.43 1 93.88 7 SER B C 1
ATOM 1555 O O . SER B 1 7 ? -31.859 8.445 10.727 1 93.88 7 SER B O 1
ATOM 1557 N N . LYS B 1 8 ? -31.656 6.66 12.133 1 95.81 8 LYS B N 1
ATOM 1558 C CA . LYS B 1 8 ? -30.203 6.66 12 1 95.81 8 LYS B CA 1
ATOM 1559 C C . LYS B 1 8 ? -29.781 6.402 10.555 1 95.81 8 LYS B C 1
ATOM 1561 O O . LYS B 1 8 ? -28.844 7.031 10.055 1 95.81 8 LYS B O 1
ATOM 1566 N N . GLU B 1 9 ? -30.5 5.531 9.914 1 95.94 9 GLU B N 1
ATOM 1567 C CA . GLU B 1 9 ? -30.172 5.207 8.523 1 95.94 9 GLU B CA 1
ATOM 1568 C C . GLU B 1 9 ? -30.438 6.398 7.605 1 95.94 9 GLU B C 1
ATOM 1570 O O . GLU B 1 9 ? -29.703 6.629 6.648 1 95.94 9 GLU B O 1
ATOM 1575 N N . ASP B 1 10 ? -31.391 7.164 7.891 1 96.94 10 ASP B N 1
ATOM 1576 C CA . ASP B 1 10 ? -31.672 8.367 7.109 1 96.94 10 ASP B CA 1
ATOM 1577 C C . ASP B 1 10 ? -30.516 9.359 7.211 1 96.94 10 ASP B C 1
ATOM 1579 O O . ASP B 1 10 ? -30.125 9.969 6.215 1 96.94 10 ASP B O 1
ATOM 1583 N N . ILE B 1 11 ? -30.062 9.453 8.398 1 97.94 11 ILE B N 1
ATOM 1584 C CA . ILE B 1 11 ? -28.969 10.383 8.672 1 97.94 11 ILE B CA 1
ATOM 1585 C C . ILE B 1 11 ? -27.703 9.938 7.926 1 97.94 11 ILE B C 1
ATOM 1587 O O . ILE B 1 11 ? -27.047 10.75 7.285 1 97.94 11 ILE B O 1
ATOM 1591 N N . LEU B 1 12 ? -27.5 8.688 7.934 1 97.44 12 LEU B N 1
ATOM 1592 C CA . LEU B 1 12 ? -26.312 8.148 7.266 1 97.44 12 LEU B CA 1
ATOM 1593 C C . LEU B 1 12 ? -26.453 8.266 5.75 1 97.44 12 LEU B C 1
ATOM 1595 O O . LEU B 1 12 ? -25.484 8.594 5.059 1 97.44 12 LEU B O 1
ATOM 1599 N N . ALA B 1 13 ? -27.641 8.023 5.254 1 97.62 13 ALA B N 1
ATOM 1600 C CA . ALA B 1 13 ? -27.875 8.164 3.822 1 97.62 13 ALA B CA 1
ATOM 1601 C C . ALA B 1 13 ? -27.672 9.602 3.367 1 97.62 13 ALA B C 1
ATOM 1603 O O . ALA B 1 13 ? -27.047 9.852 2.334 1 97.62 13 ALA B O 1
ATOM 1604 N N . ALA B 1 14 ? -28.141 10.484 4.188 1 98.06 14 ALA B N 1
ATOM 1605 C CA . ALA B 1 14 ? -27.953 11.906 3.895 1 98.06 14 ALA B CA 1
ATOM 1606 C C . ALA B 1 14 ? -26.484 12.273 3.895 1 98.06 14 ALA B C 1
ATOM 1608 O O . ALA B 1 14 ? -26.016 13.023 3.027 1 98.06 14 ALA B O 1
ATOM 1609 N N . SER B 1 15 ? -25.797 11.758 4.855 1 97.88 15 SER B N 1
ATOM 1610 C CA . SER B 1 15 ? -24.359 12.016 4.953 1 97.88 15 SER B CA 1
ATOM 1611 C C . SER B 1 15 ? -23.625 11.484 3.73 1 97.88 15 SER B C 1
ATOM 1613 O O . SER B 1 15 ? -22.797 12.188 3.15 1 97.88 15 SER B O 1
ATOM 1615 N N . ARG B 1 16 ? -23.906 10.273 3.303 1 97.31 16 ARG B N 1
ATOM 1616 C CA . ARG B 1 16 ? -23.281 9.68 2.121 1 97.31 16 ARG B CA 1
ATOM 1617 C C . ARG B 1 16 ? -23.578 10.508 0.875 1 97.31 16 ARG B C 1
ATOM 1619 O O . ARG B 1 16 ? -22.703 10.75 0.055 1 97.31 16 ARG B O 1
ATOM 1626 N N . ASP B 1 17 ? -24.812 10.969 0.794 1 97.62 17 ASP B N 1
ATOM 1627 C CA . ASP B 1 17 ? -25.219 11.766 -0.359 1 97.62 17 ASP B CA 1
ATOM 1628 C C . ASP B 1 17 ? -24.438 13.078 -0.422 1 97.62 17 ASP B C 1
ATOM 1630 O O . ASP B 1 17 ? -24 13.5 -1.497 1 97.62 17 ASP B O 1
ATOM 1634 N N . LEU B 1 18 ? -24.328 13.68 0.722 1 97.56 18 LEU B N 1
ATOM 1635 C CA . LEU B 1 18 ? -23.562 14.922 0.786 1 97.56 18 LEU B CA 1
ATOM 1636 C C . LEU B 1 18 ? -22.141 14.711 0.316 1 97.56 18 LEU B C 1
ATOM 1638 O O . LEU B 1 18 ? -21.594 15.531 -0.425 1 97.56 18 LEU B O 1
ATOM 1642 N N . ILE B 1 19 ? -21.578 13.633 0.658 1 95.88 19 ILE B N 1
ATOM 1643 C CA . ILE B 1 19 ? -20.203 13.336 0.286 1 95.88 19 ILE B CA 1
ATOM 1644 C C . ILE B 1 19 ? -20.125 13.047 -1.212 1 95.88 19 ILE B C 1
ATOM 1646 O O . ILE B 1 19 ? -19.219 13.547 -1.896 1 95.88 19 ILE B O 1
ATOM 1650 N N . LYS B 1 20 ? -21.062 12.312 -1.722 1 96.31 20 LYS B N 1
ATOM 1651 C CA . LYS B 1 20 ? -21.094 11.984 -3.145 1 96.31 20 LYS B CA 1
ATOM 1652 C C . LYS B 1 20 ? -21.172 13.25 -3.996 1 96.31 20 LYS B C 1
ATOM 1654 O O . LYS B 1 20 ? -20.516 13.344 -5.031 1 96.31 20 LYS B O 1
ATOM 1659 N N . GLU B 1 21 ? -21.875 14.18 -3.453 1 95.69 21 GLU B N 1
ATOM 1660 C CA . GLU B 1 21 ? -22.219 15.359 -4.242 1 95.69 21 GLU B CA 1
ATOM 1661 C C . GLU B 1 21 ? -21.156 16.453 -4.082 1 95.69 21 GLU B C 1
ATOM 1663 O O . GLU B 1 21 ? -20.828 17.141 -5.043 1 95.69 21 GLU B O 1
ATOM 1668 N N . ASN B 1 22 ? -20.625 16.578 -2.775 1 94.31 22 ASN B N 1
ATOM 1669 C CA . ASN B 1 22 ? -19.828 17.781 -2.504 1 94.31 22 ASN B CA 1
ATOM 1670 C C . ASN B 1 22 ? -18.531 17.438 -1.788 1 94.31 22 ASN B C 1
ATOM 1672 O O . ASN B 1 22 ? -17.797 18.344 -1.381 1 94.31 22 ASN B O 1
ATOM 1676 N N . GLY B 1 23 ? -18.328 16.203 -1.624 1 91.81 23 GLY B N 1
ATOM 1677 C CA . GLY B 1 23 ? -17.094 15.82 -0.977 1 91.81 23 GLY B CA 1
ATOM 1678 C C . GLY B 1 23 ? -17.188 15.773 0.536 1 91.81 23 GLY B C 1
ATOM 1679 O O . GLY B 1 23 ? -18.25 16.062 1.1 1 91.81 23 GLY B O 1
ATOM 1680 N N . TRP B 1 24 ? -16.109 15.516 1.186 1 87.94 24 TRP B N 1
ATOM 1681 C CA . TRP B 1 24 ? -16.047 15.234 2.615 1 87.94 24 TRP B CA 1
ATOM 1682 C C . TRP B 1 24 ? -16.344 16.484 3.432 1 87.94 24 TRP B C 1
ATOM 1684 O O . TRP B 1 24 ? -16.938 16.406 4.516 1 87.94 24 TRP B O 1
ATOM 1694 N N . ALA B 1 25 ? -15.938 17.547 2.949 1 88.88 25 ALA B N 1
ATOM 1695 C CA . ALA B 1 25 ? -16.078 18.812 3.678 1 88.88 25 ALA B CA 1
ATOM 1696 C C . ALA B 1 25 ? -17.547 19.219 3.781 1 88.88 25 ALA B C 1
ATOM 1698 O O . ALA B 1 25 ? -17.906 20.094 4.586 1 88.88 25 ALA B O 1
ATOM 1699 N N . ALA B 1 26 ? -18.328 18.578 3.084 1 93.94 26 ALA B N 1
ATOM 1700 C CA . ALA B 1 26 ? -19.734 18.953 3.012 1 93.94 26 ALA B CA 1
ATOM 1701 C C . ALA B 1 26 ? -20.516 18.422 4.211 1 93.94 26 ALA B C 1
ATOM 1703 O O . ALA B 1 26 ? -21.641 18.859 4.469 1 93.94 26 ALA B O 1
ATOM 1704 N N . VAL B 1 27 ? -19.922 17.5 4.91 1 95.44 27 VAL B N 1
ATOM 1705 C CA . VAL B 1 27 ? -20.656 16.875 6.008 1 95.44 27 VAL B CA 1
ATOM 1706 C C . VAL B 1 27 ? -20.516 17.719 7.27 1 95.44 27 VAL B C 1
ATOM 1708 O O . VAL B 1 27 ? -19.406 17.953 7.754 1 95.44 27 VAL B O 1
ATOM 1711 N N . SER B 1 28 ? -21.578 18.203 7.738 1 96.69 28 SER B N 1
ATOM 1712 C CA . SER B 1 28 ? -21.75 18.891 9.016 1 96.69 28 SER B CA 1
ATOM 1713 C C . SER B 1 28 ? -23.094 18.578 9.648 1 96.69 28 SER B C 1
ATOM 1715 O O . SER B 1 28 ? -24.016 18.109 8.961 1 96.69 28 SER B O 1
ATOM 1717 N N . ILE B 1 29 ? -23.125 18.844 10.922 1 97.38 29 ILE B N 1
ATOM 1718 C CA . ILE B 1 29 ? -24.375 18.594 11.609 1 97.38 29 ILE B CA 1
ATOM 1719 C C . ILE B 1 29 ? -25.5 19.422 10.961 1 97.38 29 ILE B C 1
ATOM 1721 O O . ILE B 1 29 ? -26.562 18.891 10.672 1 97.38 29 ILE B O 1
ATOM 1725 N N . ARG B 1 30 ? -25.219 20.641 10.656 1 97.25 30 ARG B N 1
ATOM 1726 C CA . ARG B 1 30 ? -26.219 21.531 10.07 1 97.25 30 ARG B CA 1
ATOM 1727 C C . ARG B 1 30 ? -26.609 21.062 8.672 1 97.25 30 ARG B C 1
ATOM 1729 O O . ARG B 1 30 ? -27.797 21.031 8.328 1 97.25 30 ARG B O 1
ATOM 1736 N N . ALA B 1 31 ? -25.672 20.672 7.859 1 98 31 ALA B N 1
ATOM 1737 C CA . ALA B 1 31 ? -25.938 20.25 6.488 1 98 31 ALA B CA 1
ATOM 1738 C C . ALA B 1 31 ? -26.75 18.953 6.465 1 98 31 ALA B C 1
ATOM 1740 O O . ALA B 1 31 ? -27.688 18.812 5.668 1 98 31 ALA B O 1
ATOM 1741 N N . VAL B 1 32 ? -26.391 18.047 7.352 1 98.25 32 VAL B N 1
ATOM 1742 C CA . VAL B 1 32 ? -27.078 16.766 7.414 1 98.25 32 VAL B CA 1
ATOM 1743 C C . VAL B 1 32 ? -28.516 16.984 7.914 1 98.25 32 VAL B C 1
ATOM 1745 O O . VAL B 1 32 ? -29.453 16.406 7.371 1 98.25 32 VAL B O 1
ATOM 1748 N N . ALA B 1 33 ? -28.641 17.812 8.938 1 97.81 33 ALA B N 1
ATOM 1749 C CA . ALA B 1 33 ? -29.953 18.156 9.461 1 97.81 33 ALA B CA 1
ATOM 1750 C C . ALA B 1 33 ? -30.844 18.734 8.359 1 97.81 33 ALA B C 1
ATOM 1752 O O . ALA B 1 33 ? -32 18.312 8.203 1 97.81 33 ALA B O 1
ATOM 1753 N N . SER B 1 34 ? -30.281 19.656 7.633 1 97.75 34 SER B N 1
ATOM 1754 C CA . SER B 1 34 ? -31 20.297 6.539 1 97.75 34 SER B CA 1
ATOM 1755 C C . SER B 1 34 ? -31.422 19.281 5.484 1 97.75 34 SER B C 1
ATOM 1757 O O . SER B 1 34 ? -32.562 19.281 5.035 1 97.75 34 SER B O 1
ATOM 1759 N N . ARG B 1 35 ? -30.531 18.344 5.168 1 97.12 35 ARG B N 1
ATOM 1760 C CA . ARG B 1 35 ? -30.812 17.328 4.164 1 97.12 35 ARG B CA 1
ATOM 1761 C C . ARG B 1 35 ? -31.922 16.391 4.625 1 97.12 35 ARG B C 1
ATOM 1763 O O . ARG B 1 35 ? -32.719 15.906 3.809 1 97.12 35 ARG B O 1
ATOM 1770 N N . CYS B 1 36 ? -31.969 16.172 5.875 1 97.25 36 CYS B N 1
ATOM 1771 C CA . CYS B 1 36 ? -32.969 15.281 6.461 1 97.25 36 CYS B CA 1
ATOM 1772 C C . CYS B 1 36 ? -34.25 16.047 6.793 1 97.25 36 CYS B C 1
ATOM 1774 O O . CYS B 1 36 ? -35.219 15.445 7.227 1 97.25 36 CYS B O 1
ATOM 1776 N N . SER B 1 37 ? -34.188 17.406 6.711 1 97.31 37 SER B N 1
ATOM 1777 C CA . SER B 1 37 ? -35.312 18.266 7.059 1 97.31 37 SER B CA 1
ATOM 1778 C C . SER B 1 37 ? -35.688 18.141 8.539 1 97.31 37 SER B C 1
ATOM 1780 O O . SER B 1 37 ? -36.844 17.984 8.891 1 97.31 37 SER B O 1
ATOM 1782 N N . VAL B 1 38 ? -34.656 18.109 9.32 1 97 38 VAL B N 1
ATOM 1783 C CA . VAL B 1 38 ? -34.812 18.078 10.773 1 97 38 VAL B CA 1
ATOM 1784 C C . VAL B 1 38 ? -33.938 19.156 11.406 1 97 38 VAL B C 1
ATOM 1786 O O . VAL B 1 38 ? -33.125 19.781 10.727 1 97 38 VAL B O 1
ATOM 1789 N N . SER B 1 39 ? -34.125 19.359 12.695 1 96.06 39 SER B N 1
ATOM 1790 C CA . SER B 1 39 ? -33.281 20.312 13.414 1 96.06 39 SER B CA 1
ATOM 1791 C C . SER B 1 39 ? -31.906 19.719 13.742 1 96.06 39 SER B C 1
ATOM 1793 O O . SER B 1 39 ? -31.766 18.484 13.828 1 96.06 39 SER B O 1
ATOM 1795 N N . ALA B 1 40 ? -30.953 20.547 13.953 1 96.12 40 ALA B N 1
ATOM 1796 C CA . ALA B 1 40 ? -29.641 20.078 14.406 1 96.12 40 ALA B CA 1
ATOM 1797 C C . ALA B 1 40 ? -29.766 19.297 15.711 1 96.12 40 ALA B C 1
ATOM 1799 O O . ALA B 1 40 ? -29.016 18.328 15.93 1 96.12 40 ALA B O 1
ATOM 1800 N N . GLY B 1 41 ? -30.656 19.781 16.562 1 95.75 41 GLY B N 1
ATOM 1801 C CA . GLY B 1 41 ? -30.891 19.094 17.828 1 95.75 41 GLY B CA 1
ATOM 1802 C C . GLY B 1 41 ? -31.266 17.641 17.656 1 95.75 41 GLY B C 1
ATOM 1803 O O . GLY B 1 41 ? -30.844 16.781 18.438 1 95.75 41 GLY B O 1
ATOM 1804 N N . THR B 1 42 ? -32 17.391 16.656 1 96.06 42 THR B N 1
ATOM 1805 C CA . THR B 1 42 ? -32.406 16.031 16.344 1 96.06 42 THR B CA 1
ATOM 1806 C C . THR B 1 42 ? -31.188 15.164 16.016 1 96.06 42 THR B C 1
ATOM 1808 O O . THR B 1 42 ? -31.109 14.008 16.453 1 96.06 42 THR B O 1
ATOM 1811 N N . ILE B 1 43 ? -30.188 15.633 15.242 1 97.5 43 ILE B N 1
ATOM 1812 C CA . ILE B 1 43 ? -28.984 14.883 14.906 1 97.5 43 ILE B CA 1
ATOM 1813 C C . ILE B 1 43 ? -28.188 14.602 16.172 1 97.5 43 ILE B C 1
ATOM 1815 O O . ILE B 1 43 ? -27.641 13.5 16.344 1 97.5 43 ILE B O 1
ATOM 1819 N N . TYR B 1 44 ? -28.219 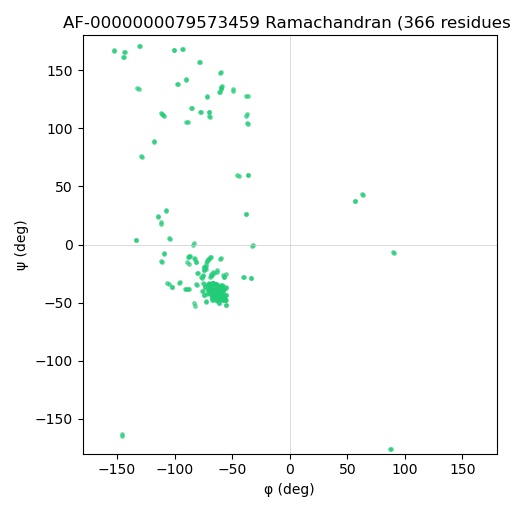15.508 17.094 1 96.12 44 TYR B N 1
ATOM 1820 C CA . TYR B 1 44 ? -27.453 15.391 18.328 1 96.12 44 TYR B CA 1
ATOM 1821 C C . TYR B 1 44 ? -28.062 14.352 19.25 1 96.12 44 TYR B C 1
ATOM 1823 O O . TYR B 1 44 ? -27.422 13.891 20.188 1 96.12 44 TYR B O 1
ATOM 1831 N N . ASN B 1 45 ? -29.328 14.086 19.016 1 95.69 45 ASN B N 1
ATOM 1832 C CA . ASN B 1 45 ? -29.938 12.969 19.734 1 95.69 45 ASN B CA 1
ATOM 1833 C C . ASN B 1 45 ? -29.281 11.641 19.375 1 95.69 45 ASN B C 1
ATOM 1835 O O . ASN B 1 45 ? -29.297 10.695 20.156 1 95.69 45 ASN B O 1
ATOM 1839 N N . TYR B 1 46 ? -28.641 11.578 18.234 1 96.5 46 TYR B N 1
ATOM 1840 C CA . TYR B 1 46 ? -28.047 10.344 17.734 1 96.5 46 TYR B CA 1
ATOM 1841 C C . TYR B 1 46 ? -26.531 10.383 17.844 1 96.5 46 TYR B C 1
ATOM 1843 O O . TYR B 1 46 ? -25.875 9.352 18.047 1 96.5 46 TYR B O 1
ATOM 1851 N N . TYR B 1 47 ? -26.016 11.617 17.672 1 95.94 47 TYR B N 1
ATOM 1852 C CA . TYR B 1 47 ? -24.562 11.773 17.641 1 95.94 47 TYR B CA 1
ATOM 1853 C C . TYR B 1 47 ? -24.125 12.922 18.547 1 95.94 47 TYR B C 1
ATOM 1855 O O . TYR B 1 47 ? -24.609 14.047 18.422 1 95.94 47 TYR B O 1
ATOM 1863 N N . GLU B 1 48 ? -23.094 12.609 19.297 1 94.88 48 GLU B N 1
ATOM 1864 C CA . GLU B 1 48 ? -22.609 13.586 20.281 1 94.88 48 GLU B CA 1
ATOM 1865 C C . GLU B 1 48 ? -21.734 14.648 19.625 1 94.88 48 GLU B C 1
ATOM 1867 O O . GLU B 1 48 ? -21.547 15.734 20.172 1 94.88 48 GLU B O 1
ATOM 1872 N N . SER B 1 49 ? -21.141 14.234 18.469 1 94 49 SER B N 1
ATOM 1873 C CA . SER B 1 49 ? -20.219 15.133 17.797 1 94 49 SER B CA 1
ATOM 1874 C C . SER B 1 49 ? -20.172 14.852 16.297 1 94 49 SER B C 1
ATOM 1876 O O . SER B 1 49 ? -20.656 13.812 15.836 1 94 49 SER B O 1
ATOM 1878 N N . LYS B 1 50 ? -19.609 15.727 15.578 1 93.38 50 LYS B N 1
ATOM 1879 C CA . LYS B 1 50 ? -19.375 15.523 14.148 1 93.38 50 LYS B CA 1
ATOM 1880 C C . LYS B 1 50 ? -18.484 14.312 13.906 1 93.38 50 LYS B C 1
ATOM 1882 O O . LYS B 1 50 ? -18.688 13.57 12.945 1 93.38 50 LYS B O 1
ATOM 1887 N N . ALA B 1 51 ? -17.562 14.172 14.805 1 89.12 51 ALA B N 1
ATOM 1888 C CA . ALA B 1 51 ? -16.641 13.055 14.672 1 89.12 51 ALA B CA 1
ATOM 1889 C C . ALA B 1 51 ? -17.359 11.719 14.773 1 89.12 51 ALA B C 1
ATOM 1891 O O . ALA B 1 51 ? -17.078 10.781 14.023 1 89.12 51 ALA B O 1
ATOM 1892 N N . ASP B 1 52 ? -18.281 11.68 15.609 1 90.62 52 ASP B N 1
ATOM 1893 C CA . ASP B 1 52 ? -19.078 10.461 15.766 1 90.62 52 ASP B CA 1
ATOM 1894 C C . ASP B 1 52 ? -19.922 10.188 14.516 1 90.62 52 ASP B C 1
ATOM 1896 O O . ASP B 1 52 ? -20 9.047 14.055 1 90.62 52 ASP B O 1
ATOM 1900 N N . LEU B 1 53 ? -20.484 11.227 14.016 1 94.12 53 LEU B N 1
ATOM 1901 C CA . LEU B 1 53 ? -21.266 11.117 12.789 1 94.12 53 LEU B CA 1
ATOM 1902 C C . LEU B 1 53 ? -20.406 10.648 11.625 1 94.12 53 LEU B C 1
ATOM 1904 O O . LEU B 1 53 ? -20.781 9.734 10.891 1 94.12 53 LEU B O 1
ATOM 1908 N N . LEU B 1 54 ? -19.266 11.211 11.57 1 92.31 54 LEU B N 1
ATOM 1909 C CA . LEU B 1 54 ? -18.375 10.875 10.469 1 92.31 54 LEU B CA 1
ATOM 1910 C C . LEU B 1 54 ? -17.906 9.43 10.562 1 92.31 54 LEU B C 1
ATOM 1912 O O . LEU B 1 54 ? -17.781 8.742 9.547 1 92.31 54 LEU B O 1
ATOM 1916 N N . SER B 1 55 ? -17.641 9.016 11.758 1 88.38 55 SER B N 1
ATOM 1917 C CA . SER B 1 55 ? -17.234 7.637 11.961 1 88.38 55 SER B CA 1
ATOM 1918 C C . SER B 1 55 ? -18.281 6.656 11.453 1 88.38 55 SER B C 1
ATOM 1920 O O . SER B 1 55 ? -17.969 5.727 10.711 1 88.38 55 SER B O 1
ATOM 1922 N N . ASP B 1 56 ? -19.469 6.91 11.758 1 91.5 56 ASP B N 1
ATOM 1923 C CA . ASP B 1 56 ? -20.547 6.035 11.32 1 91.5 56 ASP B CA 1
ATOM 1924 C C . ASP B 1 56 ? -20.781 6.16 9.812 1 91.5 56 ASP B C 1
ATOM 1926 O O . ASP B 1 56 ? -21.156 5.188 9.156 1 91.5 56 ASP B O 1
ATOM 1930 N N . THR B 1 57 ? -20.594 7.336 9.336 1 93.31 57 THR B N 1
ATOM 1931 C CA . THR B 1 57 ? -20.75 7.551 7.902 1 93.31 57 THR B CA 1
ATOM 1932 C C . THR B 1 57 ? -19.719 6.754 7.117 1 93.31 57 THR B C 1
ATOM 1934 O O . THR B 1 57 ? -20.031 6.133 6.102 1 93.31 57 THR B O 1
ATOM 1937 N N . ILE B 1 58 ? -18.516 6.715 7.621 1 89.81 58 ILE B N 1
ATOM 1938 C CA . ILE B 1 58 ? -17.438 5.965 6.984 1 89.81 58 ILE B CA 1
ATOM 1939 C C . ILE B 1 58 ? -17.812 4.48 6.938 1 89.81 58 ILE B C 1
ATOM 1941 O O . ILE B 1 58 ? -17.688 3.84 5.891 1 89.81 58 ILE B O 1
ATOM 1945 N N . GLU B 1 59 ? -18.25 4.004 8.023 1 88.19 59 GLU B N 1
ATOM 1946 C CA . GLU B 1 59 ? -18.656 2.605 8.07 1 88.19 5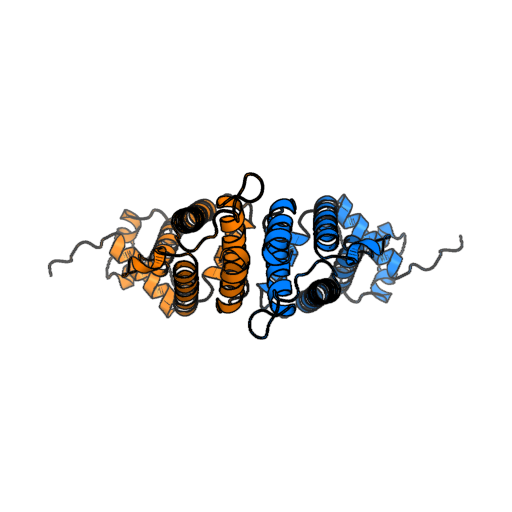9 GLU B CA 1
ATOM 1947 C C . GLU B 1 59 ? -19.797 2.336 7.086 1 88.19 59 GLU B C 1
ATOM 1949 O O . GLU B 1 59 ? -19.812 1.306 6.41 1 88.19 59 GLU B O 1
ATOM 1954 N N . SER B 1 60 ? -20.672 3.26 7.047 1 92 60 SER B N 1
ATOM 1955 C CA . SER B 1 60 ? -21.812 3.125 6.145 1 92 60 SER B CA 1
ATOM 1956 C C . SER B 1 60 ? -21.375 3.127 4.688 1 92 60 SER B C 1
ATOM 1958 O O . SER B 1 60 ? -21.938 2.418 3.855 1 92 60 SER B O 1
ATOM 1960 N N . ILE B 1 61 ? -20.375 3.871 4.355 1 92.25 61 ILE B N 1
ATOM 1961 C CA . ILE B 1 61 ? -19.859 3.932 2.996 1 92.25 61 ILE B CA 1
ATOM 1962 C C . ILE B 1 61 ? -19.219 2.596 2.631 1 92.25 61 ILE B C 1
ATOM 1964 O O . ILE B 1 61 ? -19.469 2.051 1.554 1 92.25 61 ILE B O 1
ATOM 1968 N N . TRP B 1 62 ? -18.422 2.086 3.533 1 90.06 62 TRP B N 1
ATOM 1969 C CA . TRP B 1 62 ? -17.844 0.77 3.305 1 90.06 62 TRP B CA 1
ATOM 1970 C C . TRP B 1 62 ? -18.922 -0.272 3.037 1 90.06 62 TRP B C 1
ATOM 1972 O O . TRP B 1 62 ? -18.781 -1.1 2.133 1 90.06 62 TRP B O 1
ATOM 1982 N N . HIS B 1 63 ? -19.922 -0.164 3.83 1 89.56 63 HIS B N 1
ATOM 1983 C CA . HIS B 1 63 ? -21.016 -1.107 3.674 1 89.56 63 HIS B CA 1
ATOM 1984 C C . HIS B 1 63 ? -21.688 -0.947 2.314 1 89.56 63 HIS B C 1
ATOM 1986 O O . HIS B 1 63 ? -22.031 -1.938 1.665 1 89.56 63 HIS B O 1
ATOM 1992 N N . GLU B 1 64 ? -21.859 0.218 1.964 1 91.69 64 GLU B N 1
ATOM 1993 C CA . GLU B 1 64 ? -22.484 0.459 0.665 1 91.69 64 GLU B CA 1
ATOM 1994 C C . GLU B 1 64 ? -21.625 -0.088 -0.469 1 91.69 64 GLU B C 1
ATOM 1996 O O . GLU B 1 64 ? -22.141 -0.678 -1.42 1 91.69 64 GLU B O 1
ATOM 2001 N N . ILE B 1 65 ? -20.375 0.154 -0.38 1 91.94 65 ILE B N 1
ATOM 2002 C CA . ILE B 1 65 ? -19.469 -0.267 -1.435 1 91.94 65 ILE B CA 1
ATOM 2003 C C . ILE B 1 65 ? -19.453 -1.791 -1.526 1 91.94 65 ILE B C 1
ATOM 2005 O O . ILE B 1 65 ? -19.531 -2.354 -2.621 1 91.94 65 ILE B O 1
ATOM 2009 N N . PHE B 1 66 ? -19.375 -2.422 -0.411 1 88.38 66 PHE B N 1
ATOM 2010 C CA . PHE B 1 66 ? -19.219 -3.873 -0.419 1 88.38 66 PHE B CA 1
ATOM 2011 C C . PHE B 1 66 ? -20.516 -4.555 0.017 1 88.38 66 PHE B C 1
ATOM 2013 O O . PHE B 1 66 ? -20.484 -5.602 0.667 1 88.38 66 PHE B O 1
ATOM 2020 N N . PHE B 1 67 ? -21.516 -3.893 -0.254 1 77.94 67 PHE B N 1
ATOM 2021 C CA . PHE B 1 67 ? -22.812 -4.5 0.059 1 77.94 67 PHE B CA 1
ATOM 2022 C C . PHE B 1 67 ? -22.984 -5.816 -0.688 1 77.94 67 PHE B C 1
ATOM 2024 O O . PHE B 1 67 ? -22.547 -5.949 -1.834 1 77.94 67 PHE B O 1
ATOM 2031 N N . HIS B 1 68 ? -23.422 -6.832 -0.02 1 69.88 68 HIS B N 1
ATOM 2032 C CA . HIS B 1 68 ? -23.562 -8.211 -0.481 1 69.88 68 HIS B CA 1
ATOM 2033 C C . HIS B 1 68 ? -23.984 -8.258 -1.947 1 69.88 68 HIS B C 1
ATOM 2035 O O . HIS B 1 68 ? -24.906 -7.555 -2.359 1 69.88 68 HIS B O 1
ATOM 2041 N N . PRO B 1 69 ? -23.109 -9.078 -2.59 1 68.56 69 PRO B N 1
ATOM 2042 C CA . PRO B 1 69 ? -23.484 -9.305 -3.984 1 68.56 69 PRO B CA 1
ATOM 2043 C C . PRO B 1 69 ? -24.859 -9.938 -4.125 1 68.56 69 PRO B C 1
ATOM 2045 O O . PRO B 1 69 ? -25.297 -10.688 -3.244 1 68.56 69 PRO B O 1
ATOM 2048 N N . GLU B 1 70 ? -25.578 -9.445 -4.992 1 66.69 70 GLU B N 1
ATOM 2049 C CA . GLU B 1 70 ? -26.859 -10.047 -5.301 1 66.69 70 GLU B CA 1
ATOM 2050 C C . GLU B 1 70 ? -26.719 -11.523 -5.676 1 66.69 70 GLU B C 1
ATOM 2052 O O . GLU B 1 70 ? -27.641 -12.312 -5.469 1 66.69 70 GLU B O 1
ATOM 2057 N N . ASP B 1 71 ? -25.562 -11.883 -6.168 1 74.75 71 ASP B N 1
ATOM 2058 C CA . ASP B 1 71 ? -25.297 -13.211 -6.699 1 74.75 71 ASP B CA 1
ATOM 2059 C C . ASP B 1 71 ? -24.312 -13.977 -5.82 1 74.75 71 ASP B C 1
ATOM 2061 O O . ASP B 1 71 ? -23.156 -13.57 -5.672 1 74.75 71 ASP B O 1
ATOM 2065 N N . GLU B 1 72 ? -24.812 -14.984 -5.223 1 76.75 72 GLU B N 1
ATOM 2066 C CA . GLU B 1 72 ? -23.984 -15.836 -4.363 1 76.75 72 GLU B CA 1
ATOM 2067 C C . GLU B 1 72 ? -22.844 -16.469 -5.152 1 76.75 72 GLU B C 1
ATOM 2069 O O . GLU B 1 72 ? -21.875 -16.953 -4.566 1 76.75 72 GLU B O 1
ATOM 2074 N N . GLN B 1 73 ? -22.969 -16.344 -6.418 1 83.12 73 GLN B N 1
ATOM 2075 C CA . GLN B 1 73 ? -21.969 -16.969 -7.27 1 83.12 73 GLN B CA 1
ATOM 2076 C C . GLN B 1 73 ? -20.625 -16.234 -7.164 1 83.12 73 GLN B C 1
ATOM 2078 O O . GLN B 1 73 ? -19.594 -16.781 -7.523 1 83.12 73 GLN B O 1
ATOM 2083 N N . VAL B 1 74 ? -20.641 -15.078 -6.578 1 88 74 VAL B N 1
ATOM 2084 C CA . VAL B 1 74 ? -19.453 -14.242 -6.438 1 88 74 VAL B CA 1
ATOM 2085 C C . VAL B 1 74 ? -18.453 -14.93 -5.516 1 88 74 VAL B C 1
ATOM 2087 O O . VAL B 1 74 ? -17.234 -14.82 -5.715 1 88 74 VAL B O 1
ATOM 2090 N N . PHE B 1 75 ? -18.984 -15.781 -4.688 1 87.75 75 PHE B N 1
ATOM 2091 C CA . PHE B 1 75 ? -18.094 -16.359 -3.699 1 87.75 75 PHE B CA 1
ATOM 2092 C C . PHE B 1 75 ? -17.875 -17.844 -3.975 1 87.75 75 PHE B C 1
ATOM 2094 O O . PHE B 1 75 ? -17.422 -18.594 -3.102 1 87.75 75 PHE B O 1
ATOM 2101 N N . HIS B 1 76 ? -18.188 -18.188 -5.16 1 91.12 76 HIS B N 1
ATOM 2102 C CA . HIS B 1 76 ? -18.016 -19.594 -5.543 1 91.12 76 HIS B CA 1
ATOM 2103 C C . HIS B 1 76 ? -16.547 -19.938 -5.773 1 91.12 76 HIS B C 1
ATOM 2105 O O . HIS B 1 76 ? -16.125 -21.062 -5.492 1 91.12 76 HIS B O 1
ATOM 2111 N N . ASP B 1 77 ? -15.875 -19.062 -6.363 1 95.5 77 ASP B N 1
ATOM 2112 C CA . ASP B 1 77 ? -14.445 -19.266 -6.582 1 95.5 77 ASP B CA 1
ATOM 2113 C C . ASP B 1 77 ? -13.672 -17.953 -6.438 1 95.5 77 ASP B C 1
ATOM 2115 O O . ASP B 1 77 ? -14.258 -16.875 -6.445 1 95.5 77 ASP B O 1
ATOM 2119 N N . VAL B 1 78 ? -12.398 -18.047 -6.332 1 97.12 78 VAL B N 1
ATOM 2120 C CA . VAL B 1 78 ? -11.547 -16.922 -6.004 1 97.12 78 VAL B CA 1
ATOM 2121 C C . VAL B 1 78 ? -11.562 -15.906 -7.148 1 97.12 78 VAL B C 1
ATOM 2123 O O . VAL B 1 78 ? -11.602 -14.695 -6.918 1 97.12 78 VAL B O 1
ATOM 2126 N N . GLU B 1 79 ? -11.547 -16.359 -8.367 1 96.75 79 GLU B N 1
ATOM 2127 C CA . GLU B 1 79 ? -11.547 -15.484 -9.531 1 96.75 79 GLU B CA 1
ATOM 2128 C C . GLU B 1 79 ? -12.766 -14.57 -9.539 1 96.75 79 GLU B C 1
ATOM 2130 O O . GLU B 1 79 ? -12.648 -13.359 -9.742 1 96.75 79 GLU B O 1
ATOM 2135 N N . SER B 1 80 ? -13.938 -15.141 -9.289 1 95.38 80 SER B N 1
ATOM 2136 C CA . SER B 1 80 ? -15.188 -14.383 -9.25 1 95.38 80 SER B CA 1
ATOM 2137 C C . SER B 1 80 ? -15.195 -13.391 -8.094 1 95.38 80 SER B C 1
ATOM 2139 O O . SER B 1 80 ? -15.648 -12.258 -8.242 1 95.38 80 SER B O 1
ATOM 2141 N N . CYS B 1 81 ? -14.695 -13.828 -7.02 1 95.31 81 CYS B N 1
ATOM 2142 C CA . CYS B 1 81 ? -14.641 -12.977 -5.836 1 95.31 81 CYS B CA 1
ATOM 2143 C C . CYS B 1 81 ? -13.742 -11.766 -6.082 1 95.31 81 CYS B C 1
ATOM 2145 O O . CYS B 1 81 ? -14.133 -10.633 -5.793 1 95.31 81 CYS B O 1
ATOM 2147 N N . ILE B 1 82 ? -12.562 -12.008 -6.637 1 96.81 82 ILE B N 1
ATOM 2148 C CA . ILE B 1 82 ? -11.617 -10.938 -6.926 1 96.81 82 ILE B CA 1
ATOM 2149 C C . ILE B 1 82 ? -12.219 -9.969 -7.941 1 96.81 82 ILE B C 1
ATOM 2151 O O . ILE B 1 82 ? -12.133 -8.75 -7.766 1 96.81 82 ILE B O 1
ATOM 2155 N N . SER B 1 83 ? -12.828 -10.469 -8.969 1 95.94 83 SER B N 1
ATOM 2156 C CA . SER B 1 83 ? -13.469 -9.625 -9.969 1 95.94 83 SER B CA 1
ATOM 2157 C C . SER B 1 83 ? -14.523 -8.727 -9.336 1 95.94 83 SER B C 1
ATOM 2159 O O . SER B 1 83 ? -14.578 -7.527 -9.633 1 95.94 83 SER B O 1
ATOM 2161 N N . TRP B 1 84 ? -15.273 -9.32 -8.508 1 95.06 84 TRP B N 1
ATOM 2162 C CA . TRP B 1 84 ? -16.312 -8.57 -7.824 1 95.06 84 TRP B CA 1
ATOM 2163 C C . TRP B 1 84 ? -15.711 -7.484 -6.938 1 95.06 84 TRP B C 1
ATOM 2165 O O . TRP B 1 84 ? -16.156 -6.336 -6.957 1 95.06 84 TRP B O 1
ATOM 2175 N N . ILE B 1 85 ? -14.742 -7.82 -6.152 1 94.94 85 ILE B N 1
ATOM 2176 C CA . ILE B 1 85 ? -14.102 -6.875 -5.242 1 94.94 85 ILE B CA 1
ATOM 2177 C C . ILE B 1 85 ? -13.586 -5.676 -6.031 1 94.94 85 ILE B C 1
ATOM 2179 O O . ILE B 1 85 ? -13.828 -4.523 -5.66 1 94.94 85 ILE B O 1
ATOM 2183 N N . TYR B 1 86 ? -12.914 -5.898 -7.105 1 96.44 86 TYR B N 1
ATOM 2184 C CA . TYR B 1 86 ? -12.312 -4.816 -7.875 1 96.44 86 TYR B CA 1
ATOM 2185 C C . TYR B 1 86 ? -13.391 -3.965 -8.539 1 96.44 86 TYR B C 1
ATOM 2187 O O . TYR B 1 86 ? -13.227 -2.752 -8.688 1 96.44 86 TYR B O 1
ATOM 2195 N N . GLU B 1 87 ? -14.438 -4.598 -8.938 1 95.62 87 GLU B N 1
ATOM 2196 C CA . GLU B 1 87 ? -15.57 -3.838 -9.461 1 95.62 87 GLU B CA 1
ATOM 2197 C C . GLU B 1 87 ? -16.156 -2.916 -8.391 1 95.62 87 GLU B C 1
ATOM 2199 O O . GLU B 1 87 ? -16.484 -1.765 -8.672 1 95.62 87 GLU B O 1
ATOM 2204 N N . ARG B 1 88 ? -16.234 -3.416 -7.227 1 94.5 88 ARG B N 1
ATOM 2205 C CA . ARG B 1 88 ? -16.781 -2.635 -6.121 1 94.5 88 ARG B CA 1
ATOM 2206 C C . ARG B 1 88 ? -15.836 -1.505 -5.73 1 94.5 88 ARG B C 1
ATOM 2208 O O . ARG B 1 88 ? -16.281 -0.408 -5.383 1 94.5 88 ARG B O 1
ATOM 2215 N N . LEU B 1 89 ? -14.633 -1.793 -5.773 1 94.69 89 LEU B N 1
ATOM 2216 C CA . LEU B 1 89 ? -13.648 -0.746 -5.508 1 94.69 89 LEU B CA 1
ATOM 2217 C C . LEU B 1 89 ? -13.766 0.382 -6.527 1 94.69 89 LEU B C 1
ATOM 2219 O O . LEU B 1 89 ? -13.727 1.56 -6.164 1 94.69 89 LEU B O 1
ATOM 2223 N N . GLU B 1 90 ? -13.859 -0 -7.762 1 96.56 90 GLU B N 1
ATOM 2224 C CA . GLU B 1 90 ? -14.023 1.003 -8.812 1 96.56 90 GLU B CA 1
ATOM 2225 C C . GLU B 1 90 ? -15.289 1.83 -8.594 1 96.56 90 GLU B C 1
ATOM 2227 O O . GLU B 1 90 ? -15.258 3.057 -8.703 1 96.56 90 GLU B O 1
ATOM 2232 N N . TYR B 1 91 ? -16.344 1.156 -8.312 1 95.75 91 TYR B N 1
ATOM 2233 C CA . TYR B 1 91 ? -17.594 1.824 -7.988 1 95.75 91 TYR B CA 1
ATOM 2234 C C . TYR B 1 91 ? -17.422 2.809 -6.84 1 95.75 91 TYR B C 1
ATOM 2236 O O . TYR B 1 91 ? -17.828 3.969 -6.938 1 95.75 91 TYR B O 1
ATOM 2244 N N . GLY B 1 92 ? -16.844 2.297 -5.754 1 95.12 92 GLY B N 1
ATOM 2245 C CA . GLY B 1 92 ? -16.609 3.137 -4.586 1 95.12 92 GLY B CA 1
ATOM 2246 C C . GLY B 1 92 ? -15.773 4.363 -4.883 1 95.12 92 GLY B C 1
ATOM 2247 O O . GLY B 1 92 ? -16.078 5.461 -4.41 1 95.12 92 GLY B O 1
ATOM 2248 N N . ASN B 1 93 ? -14.711 4.113 -5.652 1 94.69 93 ASN B N 1
ATOM 2249 C CA . ASN B 1 93 ? -13.852 5.238 -6.02 1 94.69 93 ASN B CA 1
ATOM 2250 C C . ASN B 1 93 ? -14.617 6.277 -6.84 1 94.69 93 ASN B C 1
ATOM 2252 O O . ASN B 1 93 ? -14.375 7.477 -6.703 1 94.69 93 ASN B O 1
ATOM 2256 N N . ARG B 1 94 ? -15.469 5.84 -7.68 1 95.12 94 ARG B N 1
ATOM 2257 C CA . ARG B 1 94 ? -16.266 6.738 -8.508 1 95.12 94 ARG B CA 1
ATOM 2258 C C . ARG B 1 94 ? -17.281 7.5 -7.668 1 95.12 94 ARG B C 1
ATOM 2260 O O . ARG B 1 94 ? -17.469 8.703 -7.848 1 95.12 94 ARG B O 1
ATOM 2267 N N . GLN B 1 95 ? -17.891 6.848 -6.746 1 95.31 95 GLN B N 1
ATOM 2268 C CA . GLN B 1 95 ? -18.969 7.438 -5.957 1 95.31 95 GLN B CA 1
ATOM 2269 C C . GLN B 1 95 ? -18.422 8.305 -4.828 1 95.31 95 GLN B C 1
ATOM 2271 O O . GLN B 1 95 ? -19.031 9.297 -4.449 1 95.31 95 GLN B O 1
ATOM 2276 N N . PHE B 1 96 ? -17.344 7.891 -4.328 1 94.25 96 PHE B N 1
ATOM 2277 C CA . PHE B 1 96 ? -16.734 8.57 -3.189 1 94.25 96 PHE B CA 1
ATOM 2278 C C . PHE B 1 96 ? -15.273 8.875 -3.463 1 94.25 96 PHE B C 1
ATOM 2280 O O . PHE B 1 96 ? -14.383 8.344 -2.799 1 94.25 96 PHE B O 1
ATOM 2287 N N . PRO B 1 97 ? -15.062 9.867 -4.258 1 90.69 97 PRO B N 1
ATOM 2288 C CA . PRO B 1 97 ? -13.68 10.188 -4.602 1 90.69 97 PRO B CA 1
ATOM 2289 C C . PRO B 1 97 ? -12.836 10.57 -3.383 1 90.69 97 PRO B C 1
ATOM 2291 O O . PRO B 1 97 ? -13.305 11.328 -2.523 1 90.69 97 PRO B O 1
ATOM 2294 N N . GLY B 1 98 ? -11.641 9.93 -3.311 1 84.44 98 GLY B N 1
ATOM 2295 C CA . GLY B 1 98 ? -10.719 10.242 -2.229 1 84.44 98 GLY B CA 1
ATOM 2296 C C . GLY B 1 98 ? -10.93 9.383 -0.998 1 84.44 98 GLY B C 1
ATOM 2297 O O . GLY B 1 98 ? -10.117 9.406 -0.071 1 84.44 98 GLY B O 1
ATOM 2298 N N . PHE B 1 99 ? -12 8.602 -1.068 1 87.88 99 PHE B N 1
ATOM 2299 C CA . PHE B 1 99 ? -12.344 7.793 0.097 1 87.88 99 PHE B CA 1
ATOM 2300 C C . PHE B 1 99 ? -11.234 6.793 0.401 1 87.88 99 PHE B C 1
ATOM 2302 O O . PHE B 1 99 ? -10.742 6.723 1.531 1 87.88 99 PHE B O 1
ATOM 2309 N N . PHE B 1 100 ? -10.734 6.07 -0.65 1 85.19 100 PHE B N 1
ATOM 2310 C CA . PHE B 1 100 ? -9.773 5 -0.434 1 85.19 100 PHE B CA 1
ATOM 2311 C C . PHE B 1 100 ? -8.391 5.566 -0.124 1 85.19 100 PHE B C 1
ATOM 2313 O O . PHE B 1 100 ? -7.645 4.996 0.673 1 85.19 100 PHE B O 1
ATOM 2320 N N . SER B 1 101 ? -8.109 6.656 -0.704 1 76.12 101 SER B N 1
ATOM 2321 C CA . SER B 1 101 ? -6.828 7.297 -0.415 1 76.12 101 SER B CA 1
ATOM 2322 C C . SER B 1 101 ? -6.738 7.723 1.047 1 76.12 101 SER B C 1
ATOM 2324 O O . SER B 1 101 ? -5.68 7.617 1.667 1 76.12 101 SER B O 1
ATOM 2326 N N . LEU B 1 102 ? -7.828 8.109 1.587 1 72.31 102 LEU B N 1
ATOM 2327 C CA . LEU B 1 102 ? -7.887 8.547 2.979 1 72.31 102 LEU B CA 1
ATOM 2328 C C . LEU B 1 102 ? -7.812 7.352 3.924 1 72.31 102 LEU B C 1
ATOM 2330 O O . LEU B 1 102 ? -7.262 7.453 5.02 1 72.31 102 LEU B O 1
ATOM 2334 N N . HIS B 1 103 ? -8.242 6.242 3.459 1 72.94 103 HIS B N 1
ATOM 2335 C CA . HIS B 1 103 ? -8.414 5.113 4.371 1 72.94 103 HIS B CA 1
ATOM 2336 C C . HIS B 1 103 ? -7.383 4.02 4.09 1 72.94 103 HIS B C 1
ATOM 2338 O O . HIS B 1 103 ? -7.273 3.061 4.855 1 72.94 103 HIS B O 1
ATOM 2344 N N . SER B 1 104 ? -6.73 4.102 2.938 1 62.75 104 SER B N 1
ATOM 2345 C CA . SER B 1 104 ? -5.711 3.102 2.637 1 62.75 104 SER B CA 1
ATOM 2346 C C . SER B 1 104 ? -4.633 3.068 3.715 1 62.75 104 SER B C 1
ATOM 2348 O O . SER B 1 104 ? -4.039 2.02 3.977 1 62.75 104 SER B O 1
ATOM 2350 N N . PHE B 1 105 ? -4.492 4.352 4.367 1 54.53 105 PHE B N 1
ATOM 2351 C CA . PHE B 1 105 ? -3.373 4.516 5.289 1 54.53 105 PHE B CA 1
ATOM 2352 C C . PHE B 1 105 ? -3.771 4.109 6.703 1 54.53 105 PHE B C 1
ATOM 2354 O O . PHE B 1 105 ? -2.953 4.16 7.621 1 54.53 105 PHE B O 1
ATOM 2361 N N . GLY B 1 106 ? -5.074 3.986 6.93 1 53.78 106 GLY B N 1
ATOM 2362 C CA . GLY B 1 106 ? -5.418 3.617 8.297 1 53.78 106 GLY B CA 1
ATOM 2363 C C . GLY B 1 106 ? -4.488 2.57 8.883 1 53.78 106 GLY B C 1
ATOM 2364 O O . GLY B 1 106 ? -4.316 2.496 10.102 1 53.78 106 GLY B O 1
ATOM 2365 N N . PHE B 1 107 ? -3.93 1.749 8.031 1 48.81 107 PHE B N 1
ATOM 2366 C CA . PHE B 1 107 ? -2.941 0.808 8.539 1 48.81 107 PHE B CA 1
ATOM 2367 C C . PHE B 1 107 ? -1.632 1.52 8.859 1 48.81 107 PHE B C 1
ATOM 2369 O O . PHE B 1 107 ? -0.806 1.002 9.617 1 48.81 107 PHE B O 1
ATOM 2376 N N . MET B 1 108 ? -1.452 2.684 8.273 1 46.84 108 MET B N 1
ATOM 2377 C CA . MET B 1 108 ? -0.16 3.346 8.422 1 46.84 108 MET B CA 1
ATOM 2378 C C . MET B 1 108 ? -0.079 4.098 9.742 1 46.84 108 MET B C 1
ATOM 2380 O O . MET B 1 108 ? 0.99 4.184 10.352 1 46.84 108 MET B O 1
ATOM 2384 N N . ARG B 1 109 ? -1.152 4.969 9.938 1 46.09 109 ARG B N 1
ATOM 2385 C CA . ARG B 1 109 ? -0.943 5.855 11.078 1 46.09 109 ARG B CA 1
ATOM 2386 C C . ARG B 1 109 ? -1.437 5.215 12.367 1 46.09 109 ARG B C 1
ATOM 2388 O O . ARG B 1 109 ? -2.502 4.594 12.391 1 46.09 109 ARG B O 1
ATOM 2395 N N . ASP B 1 110 ? -0.452 4.762 13.203 1 43.97 110 ASP B N 1
ATOM 2396 C CA . ASP B 1 110 ? -0.718 4.402 14.586 1 43.97 110 ASP B CA 1
ATOM 2397 C C . ASP B 1 110 ? -1.835 5.262 15.172 1 43.97 110 ASP B C 1
ATOM 2399 O O . ASP B 1 110 ? -1.983 5.348 16.391 1 43.97 110 ASP B O 1
ATOM 2403 N N . GLU B 1 111 ? -2.367 6.152 14.438 1 44.56 111 GLU B N 1
ATOM 2404 C CA . GLU B 1 111 ? -3.229 6.965 15.289 1 44.56 111 GLU B CA 1
ATOM 2405 C C . GLU B 1 111 ? -4.453 6.176 15.75 1 44.56 111 GLU B C 1
ATOM 2407 O O . GLU B 1 111 ? -5.109 5.516 14.938 1 44.56 111 GLU B O 1
ATOM 2412 N N . LYS B 1 112 ? -4.414 5.895 16.984 1 47.81 112 LYS B N 1
ATOM 2413 C CA . LYS B 1 112 ? -5.395 5.352 17.922 1 47.81 112 LYS B CA 1
ATOM 2414 C C . LYS B 1 112 ? -6.785 5.918 17.641 1 47.81 112 LYS B C 1
ATOM 2416 O O . LYS B 1 112 ? -7.586 6.094 18.562 1 47.81 112 LYS B O 1
ATOM 2421 N N . THR B 1 113 ? -7.012 6.309 16.422 1 52.81 113 THR B N 1
ATOM 2422 C CA . THR B 1 113 ? -8.336 6.906 16.328 1 52.81 113 THR B CA 1
ATOM 2423 C C . THR B 1 113 ? -9.383 5.855 15.984 1 52.81 113 THR B C 1
ATOM 2425 O O . THR B 1 113 ? -9.055 4.781 15.469 1 52.81 113 THR B O 1
ATOM 2428 N N . SER B 1 114 ? -10.539 6.008 16.594 1 56.88 114 SER B N 1
ATOM 2429 C CA . SER B 1 114 ? -11.742 5.215 16.328 1 56.88 114 SER B CA 1
ATOM 2430 C C . SER B 1 114 ? -11.828 4.812 14.867 1 56.88 114 SER B C 1
ATOM 2432 O O . SER B 1 114 ? -12.266 3.705 14.547 1 56.88 114 SER B O 1
ATOM 2434 N N . GLY B 1 115 ? -11.289 5.598 14.047 1 59.62 115 GLY B N 1
ATOM 2435 C CA . GLY B 1 115 ? -11.305 5.332 12.617 1 59.62 115 GLY B CA 1
ATOM 2436 C C . GLY B 1 115 ? -10.438 4.152 12.219 1 59.62 115 GLY B C 1
ATOM 2437 O O . GLY B 1 115 ? -10.828 3.35 11.367 1 59.62 115 GLY B O 1
ATOM 2438 N N . LYS B 1 116 ? -9.453 3.938 13 1 61.38 116 LYS B N 1
ATOM 2439 C CA . LYS B 1 116 ? -8.547 2.826 12.727 1 61.38 116 LYS B CA 1
ATOM 2440 C C . LYS B 1 116 ? -9.195 1.488 13.07 1 61.38 116 LYS B C 1
ATOM 2442 O O . LYS B 1 116 ? -9.062 0.516 12.328 1 61.38 116 LYS B O 1
ATOM 2447 N N . LYS B 1 117 ? -9.812 1.525 14.156 1 64.56 117 LYS B N 1
ATOM 2448 C CA . LYS B 1 117 ? -10.461 0.294 14.602 1 64.56 117 LYS B CA 1
ATOM 2449 C C . LYS B 1 117 ? -11.508 -0.168 13.602 1 64.56 117 LYS B C 1
ATOM 2451 O O . LYS B 1 117 ? -11.625 -1.362 13.32 1 64.56 117 LYS B O 1
ATOM 2456 N N . ARG B 1 118 ? -12.141 0.768 13.055 1 68 118 ARG B N 1
ATOM 2457 C CA . ARG B 1 118 ? -13.195 0.432 12.102 1 68 118 ARG B CA 1
ATOM 2458 C C . ARG B 1 118 ? -12.609 -0.057 10.789 1 68 118 ARG B C 1
ATOM 2460 O O . ARG B 1 118 ? -13.125 -0.993 10.18 1 68 118 ARG B O 1
ATOM 2467 N N . MET B 1 119 ? -11.523 0.548 10.445 1 70.69 119 MET B N 1
ATOM 2468 C CA . MET B 1 119 ? -10.852 0.129 9.227 1 70.69 119 MET B CA 1
ATOM 2469 C C . MET B 1 119 ? -10.305 -1.288 9.359 1 70.69 119 MET B C 1
ATOM 2471 O O . MET B 1 119 ? -10.43 -2.1 8.445 1 70.69 119 MET B O 1
ATOM 2475 N N . MET B 1 120 ? -9.93 -1.5 10.578 1 71.56 120 MET B N 1
ATOM 2476 C CA . MET B 1 120 ? -9.383 -2.832 10.836 1 71.56 120 MET B CA 1
ATOM 2477 C C . MET B 1 120 ? -10.484 -3.887 10.773 1 71.56 120 MET B C 1
ATOM 2479 O O . MET B 1 120 ? -10.258 -4.996 10.281 1 71.56 120 MET B O 1
ATOM 2483 N N . LYS B 1 121 ? -11.602 -3.473 11.188 1 76.38 121 LYS B N 1
ATOM 2484 C CA . LYS B 1 121 ? -12.727 -4.402 11.148 1 76.38 121 LYS B CA 1
ATOM 2485 C C . LYS B 1 121 ? -13.117 -4.727 9.711 1 76.38 121 LYS B C 1
ATOM 2487 O O . LYS B 1 121 ? -13.328 -5.895 9.367 1 76.38 121 LYS B O 1
ATOM 2492 N N . THR B 1 122 ? -13.227 -3.682 8.961 1 77.19 122 THR B N 1
ATOM 2493 C CA . THR B 1 122 ? -13.586 -3.879 7.559 1 77.19 122 THR B CA 1
ATOM 2494 C C . THR B 1 122 ? -12.531 -4.734 6.852 1 77.19 122 THR B C 1
ATOM 2496 O O . THR B 1 122 ? -12.875 -5.656 6.113 1 77.19 122 THR B O 1
ATOM 2499 N N . TRP B 1 123 ? -11.328 -4.512 7.129 1 80.06 123 TRP B N 1
ATOM 2500 C CA . TRP B 1 123 ? -10.234 -5.266 6.531 1 80.06 123 TRP B CA 1
ATOM 2501 C C . TRP B 1 123 ? -10.273 -6.727 6.973 1 80.06 123 TRP B C 1
ATOM 2503 O O . TRP B 1 123 ? -10.031 -7.629 6.172 1 80.06 123 TRP B O 1
ATOM 2513 N N . GLY B 1 124 ? -10.609 -6.852 8.234 1 83.69 124 GLY B N 1
ATOM 2514 C CA . GLY B 1 124 ? -10.773 -8.203 8.742 1 83.69 124 GLY B CA 1
ATOM 2515 C C . GLY B 1 124 ? -11.852 -8.984 8.023 1 83.69 124 GLY B C 1
ATOM 2516 O O . GLY B 1 124 ? -11.68 -10.172 7.73 1 83.69 124 GLY B O 1
ATOM 2517 N N . HIS B 1 125 ? -12.891 -8.32 7.672 1 84.5 125 HIS B N 1
ATOM 2518 C CA . HIS B 1 125 ? -13.992 -8.953 6.961 1 84.5 125 HIS B CA 1
ATOM 2519 C C . HIS B 1 125 ? -13.57 -9.383 5.559 1 84.5 125 HIS B C 1
ATOM 2521 O O . HIS B 1 125 ? -13.906 -10.477 5.109 1 84.5 125 HIS B O 1
ATOM 2527 N N . ILE B 1 126 ? -12.875 -8.492 4.926 1 86 126 ILE B N 1
ATOM 2528 C CA . ILE B 1 126 ? -12.414 -8.805 3.578 1 86 126 ILE B CA 1
ATOM 2529 C C . ILE B 1 126 ? -11.453 -9.992 3.617 1 86 126 ILE B C 1
ATOM 2531 O O . ILE B 1 126 ? -11.609 -10.945 2.854 1 86 126 ILE B O 1
ATOM 2535 N N . LEU B 1 127 ? -10.547 -9.93 4.551 1 89.38 127 LEU B N 1
ATOM 2536 C CA . LEU B 1 127 ? -9.562 -11 4.68 1 89.38 127 LEU B CA 1
ATOM 2537 C C . LEU B 1 127 ? -10.25 -12.328 4.988 1 89.38 127 LEU B C 1
ATOM 2539 O O . LEU B 1 127 ? -9.938 -13.344 4.371 1 89.38 127 LEU B O 1
ATOM 2543 N N . ASN B 1 128 ? -11.18 -12.281 5.91 1 90.25 128 ASN B N 1
ATOM 2544 C CA . ASN B 1 128 ? -11.914 -13.492 6.27 1 90.25 128 ASN B CA 1
ATOM 2545 C C . ASN B 1 128 ? -12.719 -14.031 5.09 1 90.25 128 ASN B C 1
ATOM 2547 O O . ASN B 1 128 ? -12.773 -15.242 4.879 1 90.25 128 ASN B O 1
ATOM 2551 N N . GLY B 1 129 ? -13.32 -13.148 4.387 1 90.31 129 GLY B N 1
ATOM 2552 C CA . GLY B 1 129 ? -14.039 -13.547 3.188 1 90.31 129 GLY B CA 1
ATOM 2553 C C . GLY B 1 129 ? -13.148 -14.211 2.154 1 90.31 129 GLY B C 1
ATOM 2554 O O . GLY B 1 129 ? -13.523 -15.227 1.566 1 90.31 129 GLY B O 1
ATOM 2555 N N . LEU B 1 130 ? -11.953 -13.688 1.957 1 94.81 130 LEU B N 1
ATOM 2556 C CA . LEU B 1 130 ? -11 -14.258 1.019 1 94.81 130 LEU B CA 1
ATOM 2557 C C . LEU B 1 130 ? -10.555 -15.648 1.47 1 94.81 130 LEU B C 1
ATOM 2559 O O . LEU B 1 130 ? -10.469 -16.578 0.656 1 94.81 130 LEU B O 1
ATOM 2563 N N . CYS B 1 131 ? -10.266 -15.773 2.756 1 94.94 131 CYS B N 1
ATOM 2564 C CA . CYS B 1 131 ? -9.883 -17.078 3.299 1 94.94 131 CYS B CA 1
ATOM 2565 C C . CYS B 1 131 ? -10.977 -18.109 3.062 1 94.94 131 CYS B C 1
ATOM 2567 O O . CYS B 1 131 ? -10.695 -19.234 2.664 1 94.94 131 CYS B O 1
ATOM 2569 N N . GLU B 1 132 ? -12.188 -17.688 3.316 1 94.31 132 GLU B N 1
ATOM 2570 C CA . GLU B 1 132 ? -13.32 -18.578 3.152 1 94.31 132 GLU B CA 1
ATOM 2571 C C . GLU B 1 132 ? -13.461 -19.047 1.702 1 94.31 132 GLU B C 1
ATOM 2573 O O . GLU B 1 132 ? -13.641 -20.234 1.433 1 94.31 132 GLU B O 1
ATOM 2578 N N . VAL B 1 133 ? -13.344 -18.156 0.769 1 95.88 133 VAL B N 1
ATOM 2579 C CA . VAL B 1 133 ? -13.508 -18.5 -0.64 1 95.88 133 VAL B CA 1
ATOM 2580 C C . VAL B 1 133 ? -12.352 -19.375 -1.092 1 95.88 133 VAL B C 1
ATOM 2582 O O . VAL B 1 133 ? -12.547 -20.312 -1.874 1 95.88 133 VAL B O 1
ATOM 2585 N N . LEU B 1 134 ? -11.148 -19.109 -0.61 1 96.88 134 LEU B N 1
ATOM 2586 C CA . LEU B 1 134 ? -9.992 -19.922 -0.938 1 96.88 134 LEU B CA 1
ATOM 2587 C C . LEU B 1 134 ? -10.188 -21.359 -0.459 1 96.88 134 LEU B C 1
ATOM 2589 O O . LEU B 1 134 ? -9.828 -22.312 -1.16 1 96.88 134 LEU B O 1
ATOM 2593 N N . GLY B 1 135 ? -10.781 -21.531 0.688 1 95.19 135 GLY B N 1
ATOM 2594 C CA . GLY B 1 135 ? -11.008 -22.844 1.264 1 95.19 135 GLY B CA 1
ATOM 2595 C C . GLY B 1 135 ? -12.125 -23.609 0.574 1 95.19 135 GLY B C 1
ATOM 2596 O O . GLY B 1 135 ? -12.141 -24.844 0.597 1 95.19 135 GLY B O 1
ATOM 2597 N N . ASN B 1 136 ? -13.023 -22.875 -0.105 1 94.25 136 ASN B N 1
ATOM 2598 C CA . ASN B 1 136 ? -14.211 -23.516 -0.663 1 94.25 136 ASN B CA 1
ATOM 2599 C C . ASN B 1 136 ? -14.141 -23.594 -2.186 1 94.25 136 ASN B C 1
ATOM 2601 O O . ASN B 1 136 ? -15 -24.203 -2.818 1 94.25 136 ASN B O 1
ATOM 2605 N N . ASP B 1 137 ? -13.164 -22.984 -2.811 1 96.94 137 ASP B N 1
ATOM 2606 C CA . ASP B 1 137 ? -13.023 -22.953 -4.262 1 96.94 137 ASP B CA 1
ATOM 2607 C C . ASP B 1 137 ? -12.633 -24.344 -4.793 1 96.94 137 ASP B C 1
ATOM 2609 O O . ASP B 1 137 ? -11.523 -24.812 -4.547 1 96.94 137 ASP B O 1
ATOM 2613 N N . PRO B 1 138 ? -13.508 -24.953 -5.543 1 95.06 138 PRO B N 1
ATOM 2614 C CA . PRO B 1 138 ? -13.25 -26.312 -6 1 95.06 138 PRO B CA 1
ATOM 2615 C C . PRO B 1 138 ? -12.164 -26.391 -7.07 1 95.06 138 PRO B C 1
ATOM 2617 O O . PRO B 1 138 ? -11.664 -27.469 -7.383 1 95.06 138 PRO B O 1
ATOM 2620 N N . LYS B 1 139 ? -11.812 -25.281 -7.641 1 96.25 139 LYS B N 1
ATOM 2621 C CA . LYS B 1 139 ? -10.836 -25.266 -8.727 1 96.25 139 LYS B CA 1
ATOM 2622 C C . LYS B 1 139 ? -9.414 -25.281 -8.188 1 96.25 139 LYS B C 1
ATOM 2624 O O . LYS B 1 139 ? -8.461 -25.5 -8.938 1 96.25 139 LYS B O 1
ATOM 2629 N N . VAL B 1 140 ? -9.25 -25.062 -6.875 1 96.56 140 VAL B N 1
ATOM 2630 C CA . VAL B 1 140 ? -7.914 -24.969 -6.293 1 96.56 140 VAL B CA 1
ATOM 2631 C C . VAL B 1 140 ? -7.273 -26.359 -6.273 1 96.56 140 VAL B C 1
ATOM 2633 O O . VAL B 1 140 ? -7.867 -27.328 -5.777 1 96.56 140 VAL B O 1
ATOM 2636 N N . ARG B 1 141 ? -6.062 -26.391 -6.84 1 94.56 141 ARG B N 1
ATOM 2637 C CA . ARG B 1 141 ? -5.328 -27.641 -6.824 1 94.56 141 ARG B CA 1
ATOM 2638 C C . ARG B 1 141 ? -5.062 -28.109 -5.391 1 94.56 141 ARG B C 1
ATOM 2640 O O . ARG B 1 141 ? -4.746 -27.297 -4.523 1 94.56 141 ARG B O 1
ATOM 2647 N N . ALA B 1 142 ? -5.016 -29.406 -5.145 1 92 142 ALA B N 1
ATOM 2648 C CA . ALA B 1 142 ? -4.922 -29.984 -3.811 1 92 142 ALA B CA 1
ATOM 2649 C C . ALA B 1 142 ? -3.531 -29.781 -3.217 1 92 142 ALA B C 1
ATOM 2651 O O . ALA B 1 142 ? -3.359 -29.812 -1.995 1 92 142 ALA B O 1
ATOM 2652 N N . ASP B 1 143 ? -2.576 -29.469 -4.047 1 92.19 143 ASP B N 1
ATOM 2653 C CA . ASP B 1 143 ? -1.198 -29.438 -3.564 1 92.19 143 ASP B CA 1
ATOM 2654 C C . ASP B 1 143 ? -0.708 -28.016 -3.387 1 92.19 143 ASP B C 1
ATOM 2656 O O . ASP B 1 143 ? 0.472 -27.781 -3.111 1 92.19 143 ASP B O 1
ATOM 2660 N N . VAL B 1 144 ? -1.588 -27.062 -3.572 1 93.69 144 VAL B N 1
ATOM 2661 C CA . VAL B 1 144 ? -1.16 -25.672 -3.541 1 93.69 144 VAL B CA 1
ATOM 2662 C C . VAL B 1 144 ? -0.846 -25.25 -2.104 1 93.69 144 VAL B C 1
ATOM 2664 O O . VAL B 1 144 ? 0.224 -24.703 -1.827 1 93.69 144 VAL B O 1
ATOM 2667 N N . PHE B 1 145 ? -1.761 -25.547 -1.179 1 94.81 145 PHE B N 1
ATOM 2668 C CA . PHE B 1 145 ? -1.605 -25.078 0.19 1 94.81 145 PHE B CA 1
ATOM 2669 C C . PHE B 1 145 ? -1.012 -26.156 1.078 1 94.81 145 PHE B C 1
ATOM 2671 O O . PHE B 1 145 ? -1.33 -27.344 0.919 1 94.81 145 PHE B O 1
ATOM 2678 N N . ASP B 1 146 ? -0.132 -25.797 1.898 1 94.19 146 ASP B N 1
ATOM 2679 C CA . ASP B 1 146 ? 0.501 -26.656 2.893 1 94.19 146 ASP B CA 1
ATOM 2680 C C . ASP B 1 146 ? 0.825 -25.875 4.168 1 94.19 146 ASP B C 1
ATOM 2682 O O . ASP B 1 146 ? 0.256 -24.812 4.41 1 94.19 146 ASP B O 1
ATOM 2686 N N . GLN B 1 147 ? 1.645 -26.344 5.008 1 93.06 147 GLN B N 1
ATOM 2687 C CA . GLN B 1 147 ? 1.913 -25.734 6.305 1 93.06 147 GLN B CA 1
ATOM 2688 C C . GLN B 1 147 ? 2.645 -24.406 6.145 1 93.06 147 GLN B C 1
ATOM 2690 O O . GLN B 1 147 ? 2.516 -23.516 6.984 1 93.06 147 GLN B O 1
ATOM 2695 N N . GLU B 1 148 ? 3.359 -24.281 5.031 1 92 148 GLU B N 1
ATOM 2696 C CA . GLU B 1 148 ? 4.172 -23.094 4.82 1 92 148 GLU B CA 1
ATOM 2697 C C . GLU B 1 148 ? 3.422 -22.062 3.979 1 92 148 GLU B C 1
ATOM 2699 O O . GLU B 1 148 ? 3.654 -20.859 4.113 1 92 148 GLU B O 1
ATOM 2704 N N . PHE B 1 149 ? 2.619 -22.594 3.096 1 95.06 149 PHE B N 1
ATOM 2705 C CA . PHE B 1 149 ? 1.797 -21.75 2.24 1 95.06 149 PHE B CA 1
ATOM 2706 C C . PHE B 1 149 ? 0.315 -22.016 2.48 1 95.06 149 PHE B C 1
ATOM 2708 O O . PHE B 1 149 ? -0.31 -22.781 1.751 1 95.06 149 PHE B O 1
ATOM 2715 N N . THR B 1 150 ? -0.233 -21.25 3.453 1 95.94 150 THR B N 1
ATOM 2716 C CA . THR B 1 150 ? -1.605 -21.5 3.883 1 95.94 150 THR B CA 1
ATOM 2717 C C . THR B 1 150 ? -2.58 -20.609 3.111 1 95.94 150 THR B C 1
ATOM 2719 O O . THR B 1 150 ? -2.17 -19.656 2.457 1 95.94 150 THR B O 1
ATOM 2722 N N . GLU B 1 151 ? -3.838 -20.922 3.242 1 96.06 151 GLU B N 1
ATOM 2723 C CA . GLU B 1 151 ? -4.887 -20.078 2.676 1 96.06 151 GLU B CA 1
ATOM 2724 C C . GLU B 1 151 ? -4.832 -18.672 3.25 1 96.06 151 GLU B C 1
ATOM 2726 O O . GLU B 1 151 ? -5.016 -17.688 2.525 1 96.06 151 GLU B O 1
ATOM 2731 N N . LYS B 1 152 ? -4.523 -18.625 4.461 1 95.44 152 LYS B N 1
ATOM 2732 C CA . LYS B 1 152 ? -4.457 -17.328 5.137 1 95.44 152 LYS B CA 1
ATOM 2733 C C . LYS B 1 152 ? -3.326 -16.484 4.574 1 95.44 152 LYS B C 1
ATOM 2735 O O . LYS B 1 152 ? -3.498 -15.281 4.355 1 95.44 152 LYS B O 1
ATOM 2740 N N . LYS B 1 153 ? -2.217 -17.125 4.363 1 95.25 153 LYS B N 1
ATOM 2741 C CA . LYS B 1 153 ? -1.078 -16.391 3.812 1 95.25 153 LYS B CA 1
ATOM 2742 C C . LYS B 1 153 ? -1.381 -15.883 2.406 1 95.25 153 LYS B C 1
ATOM 2744 O O . LYS B 1 153 ? -1.033 -14.75 2.062 1 95.25 153 LYS B O 1
ATOM 2749 N N . PHE B 1 154 ? -2.023 -16.719 1.574 1 97.5 154 PHE B N 1
ATOM 2750 C CA . PHE B 1 154 ? -2.354 -16.281 0.223 1 97.5 154 PHE B CA 1
ATOM 2751 C C . PHE B 1 154 ? -3.449 -15.227 0.248 1 97.5 154 PHE B C 1
ATOM 2753 O O . PHE B 1 154 ? -3.428 -14.281 -0.544 1 97.5 154 PHE B O 1
ATOM 2760 N N . ALA B 1 155 ? -4.383 -15.32 1.217 1 96.62 155 ALA B N 1
ATOM 2761 C CA . ALA B 1 155 ? -5.402 -14.289 1.398 1 96.62 155 ALA B CA 1
ATOM 2762 C C . ALA B 1 155 ? -4.766 -12.945 1.749 1 96.62 155 ALA B C 1
ATOM 2764 O O . ALA B 1 155 ? -5.195 -11.898 1.258 1 96.62 155 ALA B O 1
ATOM 2765 N N . ASP B 1 156 ? -3.787 -13.023 2.52 1 94.38 156 ASP B N 1
ATOM 2766 C CA . ASP B 1 156 ? -3.066 -11.812 2.904 1 94.38 156 ASP B CA 1
ATOM 2767 C C . ASP B 1 156 ? -2.377 -11.172 1.697 1 94.38 156 ASP B C 1
ATOM 2769 O O . ASP B 1 156 ? -2.326 -9.945 1.58 1 94.38 156 ASP B O 1
ATOM 2773 N N . ILE B 1 157 ? -1.831 -11.977 0.855 1 96.44 157 ILE B N 1
ATOM 2774 C CA . ILE B 1 157 ? -1.213 -11.5 -0.377 1 96.44 157 ILE B CA 1
ATOM 2775 C C . ILE B 1 157 ? -2.262 -10.812 -1.247 1 96.44 157 ILE B C 1
ATOM 2777 O O . ILE B 1 157 ? -2.059 -9.688 -1.699 1 96.44 157 ILE B O 1
ATOM 2781 N N . LEU B 1 158 ? -3.379 -11.5 -1.447 1 97 158 LEU B N 1
ATOM 2782 C CA . LEU B 1 158 ? -4.449 -10.922 -2.256 1 97 158 LEU B CA 1
ATOM 2783 C C . LEU B 1 158 ? -4.949 -9.617 -1.647 1 97 158 LEU B C 1
ATOM 2785 O O . LEU B 1 158 ? -5.191 -8.648 -2.367 1 97 158 LEU B O 1
ATOM 2789 N N . PHE B 1 159 ? -5.062 -9.641 -0.354 1 93.44 159 PHE B N 1
ATOM 2790 C CA . PHE B 1 159 ? -5.496 -8.445 0.355 1 93.44 159 PHE B CA 1
ATOM 2791 C C . PHE B 1 159 ? -4.496 -7.309 0.154 1 93.44 159 PHE B C 1
ATOM 2793 O O . PHE B 1 159 ? -4.891 -6.156 -0.042 1 93.44 159 PHE B O 1
ATOM 2800 N N . SER B 1 160 ? -3.248 -7.613 0.241 1 91.81 160 SER B N 1
ATOM 2801 C CA . SER B 1 160 ? -2.209 -6.617 0.011 1 91.81 160 SER B CA 1
ATOM 2802 C C . SER B 1 160 ? -2.324 -6.008 -1.383 1 91.81 160 SER B C 1
ATOM 2804 O O . SER B 1 160 ? -2.164 -4.797 -1.553 1 91.81 160 SER B O 1
ATOM 2806 N N . LEU B 1 161 ? -2.59 -6.762 -2.326 1 94.44 161 LEU B N 1
ATOM 2807 C CA . LEU B 1 161 ? -2.73 -6.273 -3.693 1 94.44 161 LEU B CA 1
ATOM 2808 C C . LEU B 1 161 ? -3.963 -5.383 -3.828 1 94.44 161 LEU B C 1
ATOM 2810 O O . LEU B 1 161 ? -3.943 -4.395 -4.566 1 94.44 161 LEU B O 1
ATOM 2814 N N . ILE B 1 162 ? -4.977 -5.727 -3.115 1 92.88 162 ILE B N 1
ATOM 2815 C CA . ILE B 1 162 ? -6.184 -4.91 -3.082 1 92.88 162 ILE B CA 1
ATOM 2816 C C . ILE B 1 162 ? -5.867 -3.543 -2.479 1 92.88 162 ILE B C 1
ATOM 2818 O O . ILE B 1 162 ? -6.266 -2.51 -3.023 1 92.88 162 ILE B O 1
ATOM 2822 N N . LEU B 1 163 ? -5.152 -3.57 -1.419 1 88.5 163 LEU B N 1
ATOM 2823 C CA . LEU B 1 163 ? -4.766 -2.328 -0.761 1 88.5 163 LEU B CA 1
ATOM 2824 C C . LEU B 1 163 ? -3.969 -1.437 -1.707 1 88.5 163 LEU B C 1
ATOM 2826 O O . LEU B 1 163 ? -4.203 -0.228 -1.774 1 88.5 163 LEU B O 1
ATOM 2830 N N . VAL B 1 164 ? -3.09 -1.993 -2.381 1 88.31 164 VAL B N 1
ATOM 2831 C CA . VAL B 1 164 ? -2.268 -1.224 -3.309 1 88.31 164 VAL B CA 1
ATOM 2832 C C . VAL B 1 164 ? -3.143 -0.642 -4.418 1 88.31 164 VAL B C 1
ATOM 2834 O O . VAL B 1 164 ? -2.926 0.49 -4.859 1 88.31 164 VAL B O 1
ATOM 2837 N N . SER B 1 165 ? -4.062 -1.431 -4.879 1 90.81 165 SER B N 1
ATOM 2838 C CA . SER B 1 165 ? -4.965 -0.94 -5.914 1 90.81 165 SER B CA 1
ATOM 2839 C C . SER B 1 165 ? -5.734 0.289 -5.441 1 90.81 165 SER B C 1
ATOM 2841 O O . SER B 1 165 ? -6.008 1.198 -6.227 1 90.81 165 SER B O 1
ATOM 2843 N N . MET B 1 166 ? -6.078 0.314 -4.172 1 88.25 166 MET B N 1
ATOM 2844 C CA . MET B 1 166 ? -6.77 1.462 -3.594 1 88.25 166 MET B CA 1
ATOM 2845 C C . MET B 1 166 ? -5.859 2.686 -3.562 1 88.25 166 MET B C 1
ATOM 2847 O O . MET B 1 166 ? -6.281 3.785 -3.928 1 88.25 166 MET B O 1
ATOM 2851 N N . ILE B 1 167 ? -4.699 2.451 -3.211 1 83.25 167 ILE B N 1
ATOM 2852 C CA . ILE B 1 167 ? -3.723 3.527 -3.072 1 83.25 167 ILE B CA 1
ATOM 2853 C C . ILE B 1 167 ? -3.389 4.102 -4.449 1 83.25 167 ILE B C 1
ATOM 2855 O O . ILE B 1 167 ? -3.346 5.32 -4.625 1 83.25 167 ILE B O 1
ATOM 2859 N N . ARG B 1 168 ? -3.238 3.213 -5.398 1 82.81 168 ARG B N 1
ATOM 2860 C CA . ARG B 1 168 ? -2.834 3.633 -6.738 1 82.81 168 ARG B CA 1
ATOM 2861 C C . ARG B 1 168 ? -4.043 4.023 -7.578 1 82.81 168 ARG B C 1
ATOM 2863 O O . ARG B 1 168 ? -3.893 4.512 -8.703 1 82.81 168 ARG B O 1
ATOM 2870 N N . GLN B 1 169 ? -5.176 3.705 -7.016 1 88.25 169 GLN B N 1
ATOM 2871 C CA . GLN B 1 169 ? -6.434 3.938 -7.723 1 88.25 169 GLN B CA 1
ATOM 2872 C C . GLN B 1 169 ? -6.441 3.23 -9.078 1 88.25 169 GLN B C 1
ATOM 2874 O O . GLN B 1 169 ? -6.801 3.828 -10.094 1 88.25 169 GLN B O 1
ATOM 2879 N N . ASP B 1 170 ? -5.902 2.105 -9.156 1 91.44 170 ASP B N 1
ATOM 2880 C CA . ASP B 1 170 ? -5.922 1.191 -10.289 1 91.44 170 ASP B CA 1
ATOM 2881 C C . ASP B 1 170 ? -6.781 -0.037 -10 1 91.44 170 ASP B C 1
ATOM 2883 O O . ASP B 1 170 ? -6.406 -0.881 -9.18 1 91.44 170 ASP B O 1
ATOM 2887 N N . TYR B 1 171 ? -7.883 -0.132 -10.664 1 95.44 171 TYR B N 1
ATOM 2888 C CA . TYR B 1 171 ? -8.852 -1.155 -10.297 1 95.44 171 TYR B CA 1
ATOM 2889 C C . TYR B 1 171 ? -9.008 -2.189 -11.406 1 95.44 171 TYR B C 1
ATOM 2891 O O . TYR B 1 171 ? -10.062 -2.809 -11.539 1 95.44 171 TYR B O 1
ATOM 2899 N N . ASP B 1 172 ? -7.953 -2.309 -12.227 1 96 172 ASP B N 1
ATOM 2900 C CA . ASP B 1 172 ? -7.871 -3.412 -13.172 1 96 172 ASP B CA 1
ATOM 2901 C C . ASP B 1 172 ? -7.449 -4.707 -12.484 1 96 172 ASP B C 1
ATOM 2903 O O . ASP B 1 172 ? -6.316 -4.82 -12.016 1 96 172 ASP B O 1
ATOM 2907 N N . PRO B 1 173 ? -8.344 -5.684 -12.445 1 96.88 173 PRO B N 1
ATOM 2908 C CA . PRO B 1 173 ? -8.023 -6.906 -11.695 1 96.88 173 PRO B CA 1
ATOM 2909 C C . PRO B 1 173 ? -7.191 -7.895 -12.516 1 96.88 173 PRO B C 1
ATOM 2911 O O . PRO B 1 173 ? -6.809 -8.953 -12 1 96.88 173 PRO B O 1
ATOM 2914 N N . SER B 1 174 ? -6.824 -7.605 -13.727 1 96.38 174 SER B N 1
ATOM 2915 C CA . SER B 1 174 ? -6.273 -8.57 -14.664 1 96.38 174 SER B CA 1
ATOM 2916 C C . SER B 1 174 ? -5.023 -9.242 -14.102 1 96.38 174 SER B C 1
ATOM 2918 O O . SER B 1 174 ? -4.906 -10.469 -14.133 1 96.38 174 SER B O 1
ATOM 2920 N N . SER B 1 175 ? -4.141 -8.492 -13.586 1 95.06 175 SER B N 1
ATOM 2921 C CA . SER B 1 175 ? -2.891 -9.047 -13.078 1 95.06 175 SER B CA 1
ATOM 2922 C C . SER B 1 175 ? -3.135 -9.938 -11.867 1 95.06 175 SER B C 1
ATOM 2924 O O . SER B 1 175 ? -2.514 -10.992 -11.734 1 95.06 175 SER B O 1
ATOM 2926 N N . VAL B 1 176 ? -4.008 -9.531 -11.031 1 97.5 176 VAL B N 1
ATOM 2927 C CA . VAL B 1 176 ? -4.32 -10.305 -9.836 1 97.5 176 VAL B CA 1
ATOM 2928 C C . VAL B 1 176 ? -5.035 -11.594 -10.234 1 97.5 176 VAL B C 1
ATOM 2930 O O . VAL B 1 176 ? -4.758 -12.664 -9.68 1 97.5 176 VAL B O 1
ATOM 2933 N N . LEU B 1 177 ? -5.91 -11.461 -11.164 1 97.62 177 LEU B N 1
ATOM 2934 C CA . LEU B 1 177 ? -6.621 -12.648 -11.641 1 97.62 177 LEU B CA 1
ATOM 2935 C C . LEU B 1 177 ? -5.652 -13.648 -12.266 1 97.62 177 LEU B C 1
ATOM 2937 O O . LEU B 1 177 ? -5.777 -14.852 -12.047 1 97.62 177 LEU B O 1
ATOM 2941 N N . MET B 1 178 ? -4.719 -13.148 -13 1 95.62 178 MET B N 1
ATOM 2942 C CA . MET B 1 178 ? -3.725 -14.039 -13.594 1 95.62 178 MET B CA 1
ATOM 2943 C C . MET B 1 178 ? -2.861 -14.688 -12.523 1 95.62 178 MET B C 1
ATOM 2945 O O . MET B 1 178 ? -2.514 -15.867 -12.633 1 95.62 178 MET B O 1
ATOM 2949 N N . LEU B 1 179 ? -2.527 -13.93 -11.523 1 96.69 179 LEU B N 1
ATOM 2950 C CA . LEU B 1 179 ? -1.789 -14.492 -10.398 1 96.69 179 LEU B CA 1
ATOM 2951 C C . LEU B 1 179 ? -2.559 -15.648 -9.758 1 96.69 179 LEU B C 1
ATOM 2953 O O . LEU B 1 179 ? -1.988 -16.703 -9.492 1 96.69 179 LEU B O 1
ATOM 2957 N N . VAL B 1 180 ? -3.83 -15.422 -9.539 1 97.44 180 VAL B N 1
ATOM 2958 C CA . VAL B 1 180 ? -4.695 -16.453 -8.961 1 97.44 180 VAL B CA 1
ATOM 2959 C C . VAL B 1 180 ? -4.691 -17.688 -9.844 1 97.44 180 VAL B C 1
ATOM 2961 O O . VAL B 1 180 ? -4.496 -18.812 -9.359 1 97.44 180 VAL B O 1
ATOM 2964 N N . LYS B 1 181 ? -4.855 -17.5 -11.078 1 95.31 181 LYS B N 1
ATOM 2965 C CA . LYS B 1 181 ? -4.922 -18.609 -12.016 1 95.31 181 LYS B CA 1
ATOM 2966 C C . LYS B 1 181 ? -3.621 -19.406 -12.023 1 95.31 181 LYS B C 1
ATOM 2968 O O . LYS B 1 181 ? -3.643 -20.641 -11.938 1 95.31 181 LYS B O 1
ATOM 2973 N N . LYS B 1 182 ? -2.525 -18.703 -12.031 1 93.31 182 LYS B N 1
ATOM 2974 C CA . LYS B 1 182 ? -1.222 -19.359 -12.156 1 93.31 182 LYS B CA 1
ATOM 2975 C C . LYS B 1 182 ? -0.802 -20 -10.836 1 93.31 182 LYS B C 1
ATOM 2977 O O . LYS B 1 182 ? -0.071 -21 -10.836 1 93.31 182 LYS B O 1
ATOM 2982 N N . THR B 1 183 ? -1.249 -19.484 -9.758 1 94.69 183 THR B N 1
ATOM 2983 C CA . THR B 1 183 ? -0.845 -19.984 -8.453 1 94.69 183 THR B CA 1
ATOM 2984 C C . THR B 1 183 ? -1.77 -21.109 -8.008 1 94.69 183 THR B C 1
ATOM 2986 O O . THR B 1 183 ? -1.308 -22.125 -7.477 1 94.69 183 THR B O 1
ATOM 2989 N N . LEU B 1 184 ? -3.037 -20.984 -8.289 1 95.25 184 LEU B N 1
ATOM 2990 C CA . LEU B 1 184 ? -4.008 -21.859 -7.637 1 95.25 184 LEU B CA 1
ATOM 2991 C C . LEU B 1 184 ? -4.465 -22.969 -8.586 1 95.25 184 LEU B C 1
ATOM 2993 O O . LEU B 1 184 ? -4.836 -24.062 -8.141 1 95.25 184 LEU B O 1
ATOM 2997 N N . TYR B 1 185 ? -4.602 -22.688 -9.812 1 93.19 185 TYR B N 1
ATOM 2998 C CA . TYR B 1 185 ? -5.281 -23.609 -10.719 1 93.19 185 TYR B CA 1
ATOM 2999 C C . TYR B 1 185 ? -4.293 -24.281 -11.664 1 93.19 185 TYR B C 1
ATOM 3001 O O . TYR B 1 185 ? -3.184 -23.781 -11.867 1 93.19 185 TYR B O 1
#

Nearest PDB structures (foldseek):
  2np5-assembly1_A  TM=7.138E-01  e=1.128E-04  Rhodococcus jostii RHA1
  2g3b-assembly1_A  TM=6.494E-01  e=5.458E-04  Rhodococcus jostii RHA1
  2jk3-assembly1_A  TM=6.198E-01  e=4.329E-04  Bacillus cereus
  7w2q-assembly1_B  TM=6.503E-01  e=3.654E-03  Pseudomonas aeruginosa PAO1
  4x1e-assembly1_B  TM=5.664E-01  e=5.295E-03  Escherichia coli CFT073

pLDDT: mean 87.92, std 13.92, range [36.47, 98.25]

Organism: NCBI:txid592978

InterPro domains:
  IPR001647 DNA-binding HTH domain, TetR-type [PF00440] (11-55)
  IPR001647 DNA-binding HTH domain, TetR-type [PR00455] (11-24)
  IPR001647 DNA-binding HTH domain, TetR-type [PR00455] (32-55)
  IPR001647 DNA-binding HTH domain, TetR-type [PS50977] (5-65)
  IPR009057 Homedomain-like superfamily [SSF46689] (6-65)
  IPR050109 HTH-type, TetR-like transcriptional regulator [PTHR30055] (5-137)

Sequence (370 aa):
MNHLATSKEDILAASRDLIKENGWAAVSIRAVASRCSVSAGTIYNYYESKADLLSDTIESIWHEIFFHPEDEQVFHDVESCISWIYERLEYGNRQFPGFFSLHSFGFMRDEKTSGKKRMMKTWGHILNGLCEVLGNDPKVRADVFDQEFTEKKFADILFSLILVSMIRQDYDPSSVLMLVKKTLYMNHLATSKEDILAASRDLIKENGWAAVSIRAVASRCSVSAGTIYNYYESKADLLSDTIESIWHEIFFHPEDEQVFHDVESCISWIYERLEYGNRQFPGFFSLHSFGFMRDEKTSGKKRMMKTWGHILNGLCEVLGNDPKVRADVFDQEFTEKKFADILFSLILVSMIRQDYDPSSVLMLVKKTLY

Solvent-accessible surface area (backbone atoms only — not comparable to full-atom values): 20081 Å² total; per-residue (Å²): 129,87,74,72,77,82,45,74,65,52,51,39,50,38,41,51,49,34,29,52,75,62,31,74,84,46,62,42,62,62,51,37,16,56,68,68,72,47,52,50,68,61,51,48,75,77,29,92,42,65,66,52,46,48,51,53,34,52,54,49,48,53,45,62,43,65,46,77,67,91,50,74,64,36,57,49,30,56,63,45,34,50,52,49,52,29,51,30,48,45,50,35,46,70,51,33,70,64,50,46,60,66,52,58,40,44,72,53,51,80,58,84,43,72,64,31,58,51,49,48,49,54,49,47,50,51,42,51,51,42,30,51,20,58,75,61,20,82,69,50,45,85,78,59,54,47,94,86,40,34,56,60,53,52,24,48,51,55,47,40,50,50,47,45,25,41,42,64,68,46,58,73,50,62,59,59,46,46,48,47,46,54,44,37,83,130,87,75,72,78,82,46,74,65,51,51,39,50,38,39,50,48,34,30,51,73,61,32,74,83,47,61,41,62,62,52,36,16,56,70,68,72,47,53,52,69,60,52,48,74,79,28,93,41,65,67,53,46,48,53,52,33,52,53,49,48,53,44,63,43,66,45,76,67,90,50,74,65,36,57,49,30,53,66,46,35,50,51,49,50,30,51,30,48,44,50,35,47,71,51,33,69,65,50,45,59,66,51,58,41,45,72,52,52,81,58,85,42,74,65,30,58,50,50,48,50,54,50,48,51,53,43,50,51,44,30,52,20,56,75,60,19,81,68,51,47,84,79,59,55,49,95,84,40,35,55,61,53,53,24,50,51,54,48,40,49,50,48,44,26,41,42,64,67,46,58,74,48,63,59,58,48,47,49,48,46,54,43,38,84

Secondary structure (DSSP, 8-state):
-------HHHHHHHHHHHHHHH-GGG--HHHHHHHHTS-HHHHHTT-SSHHHHHHHHHHHHHHHHT---S-GGGGSSHHHHHHHHHHHHHHHHHHSTTHHHHHGGGGT-----HHHHHHHHHHHHHHHHHHHHHHH-TTS-TTS--SSS-HHHHHHHHHHHHHHHHHHT----HHHHHHHHHHH-/-------HHHHHHHHHHHHHHH-GGG--HHHHHHHHTS-HHHHHTT-SSHHHHHHHHHHHHHHHHT---S-GGGGSSHHHHHHHHHHHHHHHHHHSTTHHHHHGGGGT-----HHHHHHHHHHHHHHHHHHHHHHH-TTS-TTS--SSS-HHHHHHHHHHHHHHHHHHT----HHHHHHHHHHH-

Radius of gyration: 24.61 Å; Cα contacts (8 Å, |Δi|>4): 371; chains: 2; bounding box: 93×59×44 Å

Foldseek 3Di:
DPLPQDDPVLLLVLQLVQCLVPNNVRDDLCNSCVSSVHDSVSVCVVPVHSVRSVLVSLLVLLCVLPPDDPDPVCLQALLSVLLSLLVSLLVSCNRRPCSLQVLLCLVPDPPPDPNSVSSVVSLVVQLVSQLVSLVNHPQFDPPLADPVRHSSNVSVVSSVVSSVCSNVVPSDCVVVSVVCVVRGD/DPLPQDDPVLLLVLQLVQCLVPRNVRDDLCNSCVSSVHDSVSVCVVPVHSVRSVLVSLLVLLCVLPPDDPDPVCLQALLSVLLSLLVSLLVSCNRRPCSLQVLLCLVPDPPPDPNSVSSVVSLVVQLVSQLVSLVNHPQFDPPLADPVRHSSNVSVVSSVVSSVCSNVVPSDCVVVSVVCVVRGD